Protein AF-A0A5R9GBB5-F1 (afdb_monomer_lite)

Organism: NCBI:txid2582848

Secondary structure (DSSP, 8-state):
-HHHHHHHHHHHHHHTTS-----------TT--HHHHHHHHHHHT--SS---HHHHHHHHHHHHHHHHHHH-HHHHHHHHHHHHTT-HHHHHHHHHHHHHHHHHHHHHHHHHTTT-HHHHHHHHHHHHHHHHHHGGG-S-HHHHHHHHHHHHHHHHHT-B-TBTTBT-B---HHHHHHHHHHHHHHHTTTS---------------PPPPP------------------------------------------------------------------------PPPP----------------------PPPP---------------HHHHHHHHHHHHHHHHHHHHHHHHTT--

Foldseek 3Di:
DVVVVVVVVVVVVVVVPPPPPPVVPPPDPLLADLLLVLLVVQVVQCPPPHRPLVSNCVSLVVCLVVLCVQVNPQLSVQLVLCSVVVPVVLNNLSSLLSLLSLLVVLLVVCLVPLQPLVSNVSSLSNNVNSVVSCLVVQDDVVLVVLLVVLSVQLNVQSFDCDDVNVRTGDHNSVSNNVSSVSNSVSRNVSRDNDGNDPPPPPPPPPPDDDDDDDDDDDDDDDDDDDDDDDDDDDDDDDDDDDDDDDDDDDDDDDDDDDDDDDDDDDDDDDDDDDDDDDDDDDDDDDDDDDDDDDDDDDDDDDDDDDDDDDDDDDDDDDDDPPPPPPPPVVVVVVVVVVVVVVVVVVVVVCVVVVVD

Structure (mmCIF, N/CA/C/O backbone):
data_AF-A0A5R9GBB5-F1
#
_entry.id   AF-A0A5R9GBB5-F1
#
loop_
_atom_site.group_PDB
_atom_site.id
_atom_site.type_symbol
_atom_site.label_atom_id
_atom_site.label_alt_id
_atom_site.label_comp_id
_atom_site.label_asym_id
_atom_site.label_entity_id
_atom_site.label_seq_id
_atom_site.pdbx_PDB_ins_code
_atom_site.Cartn_x
_atom_site.Cartn_y
_atom_site.Cartn_z
_atom_site.occupancy
_atom_site.B_iso_or_equiv
_atom_site.auth_seq_id
_atom_site.auth_comp_id
_atom_site.auth_asym_id
_atom_site.auth_atom_id
_atom_site.pdbx_PDB_model_num
ATOM 1 N N . MET A 1 1 ? -64.313 -6.808 1.079 1.00 54.56 1 MET A N 1
ATOM 2 C CA . MET A 1 1 ? -63.028 -7.165 0.420 1.00 54.56 1 MET A CA 1
ATOM 3 C C . MET A 1 1 ? -62.255 -5.979 -0.184 1.00 54.56 1 MET A C 1
ATOM 5 O O . MET A 1 1 ? -61.036 -6.026 -0.172 1.00 54.56 1 MET A O 1
ATOM 9 N N . LYS A 1 2 ? -62.887 -4.884 -0.648 1.00 48.69 2 LYS A N 1
ATOM 10 C CA . LYS A 1 2 ? -62.181 -3.725 -1.258 1.00 48.69 2 LYS A CA 1
ATOM 11 C C . LYS A 1 2 ? -61.280 -2.904 -0.308 1.00 48.69 2 LYS A C 1
ATOM 13 O O . LYS A 1 2 ? -60.370 -2.238 -0.785 1.00 48.69 2 LYS A O 1
ATOM 18 N N . CYS A 1 3 ? -61.504 -2.962 1.010 1.00 51.09 3 CYS A N 1
ATOM 19 C CA . CYS A 1 3 ? -60.693 -2.226 1.994 1.00 51.09 3 CYS A CA 1
ATOM 20 C C . CYS A 1 3 ? -59.305 -2.861 2.220 1.00 51.09 3 CYS A C 1
ATOM 22 O O . CYS A 1 3 ? -58.323 -2.152 2.387 1.00 51.09 3 CYS A O 1
ATOM 24 N N . SER A 1 4 ? -59.198 -4.191 2.122 1.00 66.31 4 SER A N 1
ATOM 25 C CA . SER A 1 4 ? -57.949 -4.924 2.384 1.00 66.31 4 SER A CA 1
ATOM 26 C C . SER A 1 4 ? -56.889 -4.706 1.293 1.00 66.31 4 SER A C 1
ATOM 28 O O . SER A 1 4 ? -55.710 -4.565 1.598 1.00 66.31 4 SER A O 1
ATOM 30 N N . ILE A 1 5 ? -57.308 -4.556 0.030 1.00 73.00 5 ILE A N 1
ATOM 31 C CA . ILE A 1 5 ? -56.388 -4.342 -1.101 1.00 73.00 5 ILE A CA 1
ATOM 32 C C . ILE A 1 5 ? -55.734 -2.954 -1.047 1.00 73.00 5 ILE A C 1
ATOM 34 O O . ILE A 1 5 ? -54.561 -2.824 -1.379 1.00 73.00 5 ILE A O 1
ATOM 38 N N . ARG A 1 6 ? -56.456 -1.916 -0.600 1.00 76.94 6 ARG A N 1
ATOM 39 C CA . ARG A 1 6 ? -55.905 -0.553 -0.491 1.00 76.94 6 ARG A CA 1
ATOM 40 C C . ARG A 1 6 ? -54.887 -0.432 0.639 1.00 76.94 6 ARG A C 1
ATOM 42 O O . ARG A 1 6 ? -53.846 0.178 0.432 1.00 76.94 6 ARG A O 1
ATOM 49 N N . SER A 1 7 ? -55.151 -1.056 1.786 1.00 75.12 7 SER A N 1
ATOM 50 C CA . SER A 1 7 ? -54.186 -1.106 2.891 1.00 75.12 7 SER A CA 1
ATOM 51 C C . SER A 1 7 ? -52.949 -1.934 2.538 1.00 75.12 7 SER A C 1
ATOM 53 O O . SER A 1 7 ? -51.844 -1.540 2.894 1.00 75.12 7 SER A O 1
ATOM 55 N N . MET A 1 8 ? -53.104 -3.024 1.778 1.00 79.81 8 MET A N 1
ATOM 56 C CA . MET A 1 8 ? -51.969 -3.821 1.300 1.00 79.81 8 MET A CA 1
ATOM 57 C C . MET A 1 8 ? -51.115 -3.054 0.279 1.00 79.81 8 MET A C 1
ATOM 59 O O . MET A 1 8 ? -49.894 -3.067 0.382 1.00 79.81 8 MET A O 1
ATOM 63 N N . LEU A 1 9 ? -51.733 -2.317 -0.653 1.00 80.94 9 LEU A N 1
ATOM 64 C CA . LEU A 1 9 ? -51.001 -1.463 -1.599 1.00 80.94 9 LEU A CA 1
ATOM 65 C C . LEU A 1 9 ? -50.273 -0.307 -0.902 1.00 80.94 9 LEU A C 1
ATOM 67 O O . LEU A 1 9 ? -49.159 0.022 -1.293 1.00 80.94 9 LEU A O 1
ATOM 71 N N . LEU A 1 10 ? -50.874 0.282 0.136 1.00 83.88 10 LEU A N 1
ATOM 72 C CA . LEU A 1 10 ? -50.245 1.346 0.921 1.00 83.88 10 LEU A CA 1
ATOM 73 C C . LEU A 1 10 ? -49.059 0.819 1.746 1.00 83.88 10 LEU A C 1
ATOM 75 O O . LEU A 1 10 ? -48.029 1.479 1.814 1.00 83.88 10 LEU A O 1
ATOM 79 N N . ALA A 1 11 ? -49.174 -0.383 2.321 1.00 81.69 11 ALA A N 1
ATOM 80 C CA . ALA A 1 11 ? -48.086 -1.026 3.058 1.00 81.69 11 ALA A CA 1
ATOM 81 C C . ALA A 1 11 ? -46.909 -1.406 2.143 1.00 81.69 11 ALA A C 1
ATOM 83 O O . ALA A 1 11 ? -45.756 -1.187 2.502 1.00 81.69 11 ALA A O 1
ATOM 84 N N . VAL A 1 12 ? -47.192 -1.907 0.935 1.00 81.69 12 VAL A N 1
ATOM 85 C CA . VAL A 1 12 ? -46.159 -2.181 -0.080 1.00 81.69 12 VAL A CA 1
ATOM 86 C C . VAL A 1 12 ? -45.522 -0.882 -0.580 1.00 81.69 12 VAL A C 1
ATOM 88 O O . VAL A 1 12 ? -44.306 -0.827 -0.728 1.00 81.69 12 VAL A O 1
ATOM 91 N N . ALA A 1 13 ? -46.306 0.184 -0.775 1.00 84.38 13 ALA A N 1
ATOM 92 C CA . ALA A 1 13 ? -45.775 1.494 -1.146 1.00 84.38 13 ALA A CA 1
ATOM 93 C C . ALA A 1 13 ? -44.856 2.072 -0.057 1.00 84.38 13 ALA A C 1
ATOM 95 O O . ALA A 1 13 ? -43.788 2.577 -0.387 1.00 84.38 13 ALA A O 1
ATOM 96 N N . LEU A 1 14 ? -45.214 1.937 1.228 1.00 80.69 14 LEU A N 1
ATOM 97 C CA . LEU A 1 14 ? -44.357 2.359 2.343 1.00 80.69 14 LEU A CA 1
ATOM 98 C C . LEU A 1 14 ? -43.054 1.550 2.435 1.00 80.69 14 LEU A C 1
ATOM 100 O O . LEU A 1 14 ? -42.024 2.112 2.796 1.00 80.69 14 LEU A O 1
ATOM 104 N N . LEU A 1 15 ? -43.071 0.260 2.081 1.00 76.44 15 LEU A N 1
ATOM 105 C CA . LEU A 1 15 ? -41.862 -0.573 2.069 1.00 76.44 15 LEU A CA 1
ATOM 106 C C . LEU A 1 15 ? -40.848 -0.133 0.996 1.00 76.44 15 LEU A C 1
ATOM 108 O O . LEU A 1 15 ? -39.651 -0.342 1.166 1.00 76.44 15 LEU A O 1
ATOM 112 N N . LEU A 1 16 ? -41.317 0.496 -0.087 1.00 77.50 16 LEU A N 1
ATOM 113 C CA . LEU A 1 16 ? -40.479 1.033 -1.167 1.00 77.50 16 LEU A CA 1
ATOM 114 C C . LEU A 1 16 ? -39.877 2.412 -0.844 1.00 77.50 16 LEU A C 1
ATOM 116 O O . LEU A 1 16 ? -38.998 2.873 -1.565 1.00 77.50 16 LEU A O 1
ATOM 120 N N . LEU A 1 17 ? -40.341 3.068 0.227 1.00 77.06 17 LEU A N 1
ATOM 121 C CA . LEU A 1 17 ? -39.821 4.353 0.711 1.00 77.06 17 LEU A CA 1
ATOM 122 C C . LEU A 1 17 ? -38.660 4.198 1.701 1.00 77.06 17 LEU A C 1
ATOM 124 O O . LEU A 1 17 ? -38.069 5.203 2.094 1.00 77.06 17 LEU A O 1
ATOM 128 N N . VAL A 1 18 ? -38.316 2.970 2.108 1.00 71.88 18 VAL A N 1
ATOM 129 C CA . VAL A 1 18 ? -37.111 2.746 2.910 1.00 71.88 18 VAL A CA 1
ATOM 130 C C . VAL A 1 18 ? -35.911 3.031 2.007 1.00 71.88 18 VAL A C 1
ATOM 132 O O . VAL A 1 18 ? -35.778 2.353 0.985 1.00 71.88 18 VAL A O 1
ATOM 135 N N . PRO A 1 19 ? -35.045 4.008 2.337 1.00 59.00 19 PRO A N 1
ATOM 136 C CA . PRO A 1 19 ? -33.843 4.251 1.562 1.00 59.00 19 PRO A CA 1
ATOM 137 C C . PRO A 1 19 ? -33.011 2.974 1.596 1.00 59.00 19 PRO A C 1
ATOM 139 O O . PRO A 1 19 ? -32.400 2.627 2.606 1.00 59.00 19 PRO A O 1
ATOM 142 N N . GLN A 1 20 ? -33.022 2.237 0.488 1.00 50.56 20 GLN A N 1
ATOM 143 C CA . GLN A 1 20 ? -32.013 1.233 0.233 1.00 50.56 20 GLN A CA 1
ATOM 144 C C . GLN A 1 20 ? -30.722 2.036 0.140 1.00 50.56 20 GLN A C 1
ATOM 146 O O . GLN A 1 20 ? -30.508 2.744 -0.846 1.00 50.56 20 GLN A O 1
ATOM 151 N N . GLN A 1 21 ? -29.901 1.995 1.192 1.00 49.59 21 GLN A N 1
ATOM 152 C CA . GLN A 1 21 ? -28.510 2.403 1.090 1.00 49.59 21 GLN A CA 1
ATOM 153 C C . GLN A 1 21 ? -27.855 1.407 0.138 1.00 49.59 21 GLN A C 1
ATOM 155 O O . GLN A 1 21 ? -27.243 0.420 0.535 1.00 49.59 21 GLN A O 1
ATOM 160 N N . VAL A 1 22 ? -28.059 1.642 -1.156 1.00 48.78 22 VAL A N 1
ATOM 161 C CA . VAL A 1 22 ? -27.153 1.181 -2.182 1.00 48.78 22 VAL A CA 1
ATOM 162 C C . VAL A 1 22 ? -25.871 1.895 -1.808 1.00 48.78 22 VAL A C 1
ATOM 164 O O . VAL A 1 22 ? -25.717 3.082 -2.093 1.00 48.78 22 VAL A O 1
ATOM 167 N N . GLY A 1 23 ? -24.999 1.205 -1.070 1.00 50.25 23 GLY A N 1
ATOM 168 C CA . GLY A 1 23 ? -23.601 1.579 -1.038 1.00 50.25 23 GLY A CA 1
ATOM 169 C C . GLY A 1 23 ? -23.238 1.658 -2.502 1.00 50.25 23 GLY A C 1
ATOM 170 O O . GLY A 1 23 ? -23.258 0.631 -3.184 1.00 50.25 23 GLY A O 1
ATOM 171 N N . ALA A 1 24 ? -23.102 2.881 -3.019 1.00 44.00 24 ALA A N 1
ATOM 172 C CA . ALA A 1 24 ? -22.580 3.095 -4.344 1.00 44.00 24 ALA A CA 1
ATOM 173 C C . ALA A 1 24 ? -21.232 2.405 -4.269 1.00 44.00 24 ALA A C 1
ATOM 175 O O . ALA A 1 24 ? -20.320 2.907 -3.617 1.00 44.00 24 ALA A O 1
ATOM 176 N N . TYR A 1 25 ? -21.191 1.172 -4.778 1.00 47.88 25 TYR A N 1
ATOM 177 C CA . TYR A 1 25 ? -19.985 0.394 -4.900 1.00 47.88 25 TYR A CA 1
ATOM 178 C C . TYR A 1 25 ? -19.150 1.303 -5.760 1.00 47.88 25 TYR A C 1
ATOM 180 O O . TYR A 1 25 ? -19.494 1.492 -6.930 1.00 47.88 25 TYR A O 1
ATOM 188 N N . SER A 1 26 ? -18.241 2.032 -5.108 1.00 44.69 26 SER A N 1
ATOM 189 C CA . SER A 1 26 ? -17.505 3.101 -5.745 1.00 44.69 26 SER A CA 1
ATOM 190 C C . SER A 1 26 ? -16.976 2.451 -7.007 1.00 44.69 26 SER A C 1
ATOM 192 O O . SER A 1 26 ? -16.292 1.424 -6.923 1.00 44.69 26 SER A O 1
ATOM 194 N N . TYR A 1 27 ? -17.399 2.947 -8.175 1.00 49.50 27 TYR A N 1
ATOM 195 C CA . TYR A 1 27 ? -16.708 2.661 -9.426 1.00 49.50 27 TYR A CA 1
ATOM 196 C C . TYR A 1 27 ? -15.384 3.394 -9.261 1.00 49.50 27 TYR A C 1
ATOM 198 O O . TYR A 1 27 ? -15.209 4.516 -9.726 1.00 49.50 27 TYR A O 1
ATOM 206 N N . GLY A 1 28 ? -14.575 2.808 -8.379 1.00 61.41 28 GLY A N 1
ATOM 207 C CA . GLY A 1 28 ? -13.534 3.471 -7.644 1.00 61.41 28 GLY A CA 1
ATOM 208 C C . GLY A 1 28 ? -12.485 3.862 -8.634 1.00 61.41 28 GLY A C 1
ATOM 209 O O . GLY A 1 28 ? -12.327 3.211 -9.673 1.00 61.41 28 GLY A O 1
ATOM 210 N N . ASP A 1 29 ? -11.775 4.927 -8.300 1.00 79.81 29 ASP A N 1
ATOM 211 C CA . ASP A 1 29 ? -10.496 5.171 -8.928 1.00 79.81 29 ASP A CA 1
ATOM 212 C C . ASP A 1 29 ? -9.757 3.818 -8.998 1.00 79.81 29 ASP A C 1
ATOM 214 O O . ASP A 1 29 ? -9.543 3.188 -7.958 1.00 79.81 29 ASP A O 1
ATOM 218 N N . PRO A 1 30 ? -9.449 3.300 -10.201 1.00 82.44 30 PRO A N 1
ATOM 219 C CA . PRO A 1 30 ? -8.854 1.976 -10.348 1.00 82.44 30 PRO A CA 1
ATOM 220 C C . PRO A 1 30 ? -7.493 1.878 -9.648 1.00 82.44 30 PRO A C 1
ATOM 222 O O . PRO A 1 30 ? -6.996 0.767 -9.443 1.00 82.44 30 PRO A O 1
ATOM 225 N N . ASN A 1 31 ? -6.915 3.021 -9.270 1.00 87.75 31 ASN A N 1
ATOM 226 C CA . ASN A 1 31 ? -5.669 3.144 -8.530 1.00 87.75 31 ASN A CA 1
ATOM 227 C C . ASN A 1 31 ? -5.871 3.080 -7.006 1.00 87.75 31 ASN A C 1
ATOM 229 O O . ASN A 1 31 ? -4.893 2.935 -6.277 1.00 87.75 31 ASN A O 1
ATOM 233 N N . GLN A 1 32 ? -7.107 3.157 -6.504 1.00 88.88 32 GLN A N 1
ATOM 234 C CA . GLN A 1 32 ? -7.397 2.949 -5.087 1.00 88.88 32 GLN A CA 1
ATOM 235 C C . GLN A 1 32 ? -7.329 1.465 -4.726 1.00 88.88 32 GLN A C 1
ATOM 237 O O . GLN A 1 32 ? -7.732 0.570 -5.479 1.00 88.88 32 GLN A O 1
ATOM 242 N N . GLU A 1 33 ? -6.811 1.203 -3.532 1.00 92.94 33 GLU A N 1
ATOM 243 C CA . GLU A 1 33 ? -6.643 -0.138 -2.994 1.00 92.94 33 GLU A CA 1
ATOM 244 C C . GLU A 1 33 ? -7.585 -0.312 -1.803 1.00 92.94 33 GLU A C 1
ATOM 246 O O . GLU A 1 33 ? -7.558 0.475 -0.863 1.00 92.94 33 GLU A O 1
ATOM 251 N N . VAL A 1 34 ? -8.453 -1.324 -1.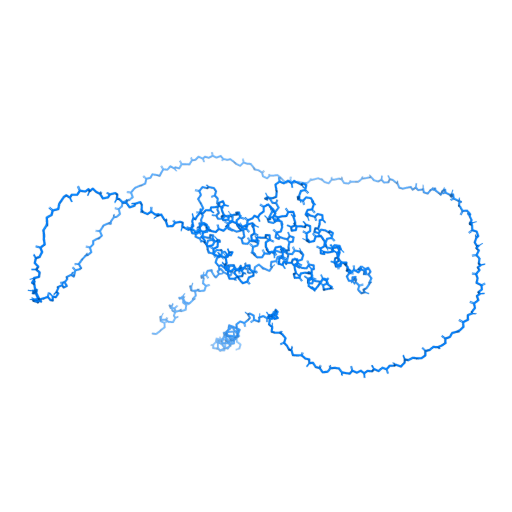861 1.00 92.75 34 VAL A N 1
ATOM 252 C CA . VAL A 1 34 ? -9.583 -1.464 -0.929 1.00 92.75 34 VAL A CA 1
ATOM 253 C C . VAL A 1 34 ? -9.161 -1.628 0.534 1.00 92.75 34 VAL A C 1
ATOM 255 O O . VAL A 1 34 ? -9.837 -1.105 1.414 1.00 92.75 34 VAL A O 1
ATOM 258 N N . ILE A 1 35 ? -8.039 -2.298 0.811 1.00 95.56 35 ILE A N 1
ATOM 259 C CA . ILE A 1 35 ? -7.511 -2.461 2.172 1.00 95.56 35 ILE A CA 1
ATOM 260 C C . ILE A 1 35 ? -6.944 -1.125 2.671 1.00 95.56 35 ILE A C 1
ATOM 262 O O . ILE A 1 35 ? -7.105 -0.794 3.849 1.00 95.56 35 ILE A O 1
ATOM 266 N N . ALA A 1 36 ? -6.328 -0.337 1.788 1.00 96.44 36 ALA A N 1
ATOM 267 C CA . ALA A 1 36 ? -5.825 0.999 2.101 1.00 96.44 36 ALA A CA 1
ATOM 268 C C . ALA A 1 36 ? -6.950 2.029 2.317 1.00 96.44 36 ALA A C 1
ATOM 270 O O . ALA A 1 36 ? -6.891 2.801 3.274 1.00 96.44 36 ALA A O 1
ATOM 271 N N . GLU A 1 37 ? -7.999 2.018 1.492 1.00 95.31 37 GLU A N 1
ATOM 272 C CA . GLU A 1 37 ? -9.167 2.889 1.686 1.00 95.31 37 GLU A CA 1
ATOM 273 C C . GLU A 1 37 ? -9.911 2.552 2.984 1.00 95.31 37 GLU A C 1
ATOM 275 O O . GLU A 1 37 ? -10.239 3.458 3.752 1.00 95.31 37 GLU A O 1
ATOM 280 N N . ALA A 1 38 ? -10.056 1.262 3.310 1.00 96.12 38 ALA A N 1
ATOM 281 C CA . ALA A 1 38 ? -10.637 0.835 4.581 1.00 96.12 38 ALA A CA 1
ATOM 282 C C . ALA A 1 38 ? -9.885 1.417 5.793 1.00 96.12 38 ALA A C 1
ATOM 284 O O . ALA A 1 38 ? -10.511 1.792 6.784 1.00 96.12 38 ALA A O 1
ATOM 285 N N . MET A 1 39 ? -8.554 1.568 5.719 1.00 96.94 39 MET A N 1
ATOM 286 C CA . MET A 1 39 ? -7.779 2.211 6.789 1.00 96.94 39 MET A CA 1
ATOM 287 C C . MET A 1 39 ? -8.225 3.653 7.030 1.00 96.94 39 MET A C 1
ATOM 289 O O . MET A 1 39 ? -8.362 4.062 8.183 1.00 96.94 39 MET A O 1
ATOM 293 N N . LYS A 1 40 ? -8.456 4.428 5.962 1.00 96.25 40 LYS A N 1
ATOM 294 C CA . LYS A 1 40 ? -8.905 5.824 6.075 1.00 96.25 40 LYS A CA 1
ATOM 295 C C . LYS A 1 40 ? -10.269 5.893 6.747 1.00 96.25 40 LYS A C 1
ATOM 297 O O . LYS A 1 40 ? -10.466 6.706 7.651 1.00 96.25 40 LYS A O 1
ATOM 302 N N . GLU A 1 41 ? -11.182 5.015 6.336 1.00 95.50 41 GLU A N 1
ATOM 303 C CA . GLU A 1 41 ? -12.514 4.919 6.932 1.00 95.50 41 GLU A CA 1
ATOM 304 C C . GLU A 1 41 ? -12.434 4.562 8.420 1.00 95.50 41 GLU A C 1
ATOM 306 O O . GLU A 1 41 ? -13.050 5.239 9.241 1.00 95.50 41 GLU A O 1
ATOM 311 N N . MET A 1 42 ? -11.618 3.571 8.792 1.00 96.94 42 MET A N 1
ATOM 312 C CA . MET A 1 42 ? -11.433 3.170 10.192 1.00 96.94 42 MET A CA 1
ATOM 313 C C . MET A 1 42 ? -10.754 4.256 11.031 1.00 96.94 42 MET A C 1
ATOM 315 O O . MET A 1 42 ? -11.180 4.514 12.153 1.00 96.94 42 MET A O 1
ATOM 319 N N . ILE A 1 43 ? -9.754 4.961 10.496 1.00 95.25 43 ILE A N 1
ATOM 320 C CA . ILE A 1 43 ? -9.130 6.101 11.187 1.00 95.25 43 ILE A CA 1
ATOM 321 C C . ILE A 1 43 ? -10.152 7.201 11.466 1.00 95.25 43 ILE A C 1
ATOM 323 O O . ILE A 1 43 ? -10.144 7.773 12.558 1.00 95.25 43 ILE A O 1
ATOM 327 N N . ALA A 1 44 ? -11.059 7.477 10.526 1.00 95.88 44 ALA A N 1
ATOM 328 C CA . ALA A 1 44 ? -12.120 8.462 10.726 1.00 95.88 44 ALA A CA 1
ATOM 329 C C . ALA A 1 44 ? -13.085 8.077 11.865 1.00 95.88 44 ALA A C 1
ATOM 331 O O . ALA A 1 44 ? -13.738 8.952 12.434 1.00 95.88 44 ALA A O 1
ATOM 332 N N . LYS A 1 45 ? -13.154 6.789 12.230 1.00 97.00 45 LYS A N 1
ATOM 333 C CA . LYS A 1 45 ? -13.906 6.275 13.388 1.00 97.00 45 LYS A CA 1
ATOM 334 C C . LYS A 1 45 ? -13.109 6.262 14.689 1.00 97.00 45 LYS A C 1
ATOM 336 O O . LYS A 1 45 ? -13.675 5.972 15.734 1.00 97.00 45 LYS A O 1
ATOM 341 N N . LEU A 1 46 ? -11.828 6.626 14.667 1.00 95.25 46 LEU A N 1
ATOM 342 C CA . LEU A 1 46 ? -10.952 6.637 15.841 1.00 95.25 46 LEU A CA 1
ATOM 343 C C . LEU A 1 46 ? -10.505 8.065 16.230 1.00 95.25 46 LEU A C 1
ATOM 345 O O . LEU A 1 46 ? -9.297 8.297 16.379 1.00 95.25 46 LEU A O 1
ATOM 349 N N . PRO A 1 47 ? -11.404 9.058 16.416 1.00 92.62 47 PRO A N 1
ATOM 350 C CA . PRO A 1 47 ? -10.998 10.376 16.905 1.00 92.62 47 PRO A CA 1
ATOM 351 C C . PRO A 1 47 ? -10.463 10.280 18.343 1.00 92.62 47 PRO A C 1
ATOM 353 O O . PRO A 1 47 ? -10.806 9.369 19.091 1.00 92.62 47 PRO A O 1
ATOM 356 N N . SER A 1 48 ? -9.624 11.229 18.761 1.00 81.62 48 SER A N 1
ATOM 357 C CA . SER A 1 48 ? -8.909 11.157 20.049 1.00 81.62 48 SER A CA 1
ATOM 358 C C . SER A 1 48 ? -9.793 11.170 21.309 1.00 81.62 48 SER A C 1
ATOM 360 O O . SER A 1 48 ? -9.280 10.866 22.377 1.00 81.62 48 SER A O 1
ATOM 362 N N . GLY A 1 49 ? -11.079 11.532 21.218 1.00 84.69 49 GLY A N 1
ATOM 363 C CA . GLY A 1 49 ? -11.970 11.664 22.384 1.00 84.69 49 GLY A CA 1
ATOM 364 C C . GLY A 1 49 ? -13.076 10.611 22.512 1.00 84.69 49 GLY A C 1
ATOM 365 O O . GLY A 1 49 ? -13.502 10.328 23.626 1.00 84.69 49 GLY A O 1
ATOM 366 N N . ALA A 1 50 ? -13.552 10.043 21.401 1.00 90.75 50 ALA A N 1
ATOM 367 C CA . ALA A 1 50 ? -14.627 9.046 21.395 1.00 90.75 50 ALA A CA 1
ATOM 368 C C . ALA A 1 50 ? -14.452 8.071 20.215 1.00 90.75 50 ALA A C 1
ATOM 370 O O . ALA A 1 50 ? -15.101 8.241 19.181 1.00 90.75 50 ALA A O 1
ATOM 371 N N . PRO A 1 51 ? -13.527 7.100 20.325 1.00 94.69 51 PRO A N 1
ATOM 372 C CA . PRO A 1 51 ? -13.369 6.042 19.333 1.00 94.69 51 PRO A CA 1
ATOM 373 C C . PRO A 1 51 ? -14.650 5.207 19.180 1.00 94.69 51 PRO A C 1
ATOM 375 O O . PRO A 1 51 ? -15.224 4.762 20.170 1.00 94.69 51 PRO A O 1
ATOM 378 N N . ASP A 1 52 ? -15.078 4.969 17.943 1.00 97.25 52 ASP A N 1
ATOM 379 C CA . ASP A 1 52 ? -16.183 4.072 17.598 1.00 97.25 52 ASP A CA 1
ATOM 380 C C . ASP A 1 52 ? -15.622 2.729 17.110 1.00 97.25 52 ASP A C 1
ATOM 382 O O . ASP A 1 52 ? -15.511 2.453 15.912 1.00 97.25 52 ASP A O 1
ATOM 386 N N . TRP A 1 53 ? -15.231 1.889 18.069 1.00 97.25 53 TRP A N 1
ATOM 387 C CA . TRP A 1 53 ? -14.667 0.564 17.802 1.00 97.25 53 TRP A CA 1
ATOM 388 C C . TRP A 1 53 ? -15.664 -0.414 17.182 1.00 97.25 53 TRP A C 1
ATOM 390 O O . TRP A 1 53 ? -15.254 -1.335 16.476 1.00 97.25 53 TRP A O 1
ATOM 400 N N . THR A 1 54 ? -16.967 -0.187 17.374 1.00 97.75 54 THR A N 1
ATOM 401 C CA . THR A 1 54 ? -18.001 -0.985 16.701 1.00 97.75 54 THR A CA 1
ATOM 402 C C . THR A 1 54 ? -17.969 -0.715 15.200 1.00 97.75 54 THR A C 1
ATOM 404 O O . THR A 1 54 ? -17.859 -1.657 14.416 1.00 97.75 54 THR A O 1
ATOM 407 N N . ALA A 1 55 ? -17.947 0.559 14.791 1.00 96.75 55 ALA A N 1
ATOM 408 C CA . ALA A 1 55 ? -17.827 0.915 13.379 1.00 96.75 55 ALA A CA 1
ATOM 409 C C . ALA A 1 55 ? -16.492 0.460 12.764 1.00 96.75 55 ALA A C 1
ATOM 411 O O . ALA A 1 55 ? -16.476 0.011 11.618 1.00 96.75 55 ALA A O 1
ATOM 412 N N . VAL A 1 56 ? -15.380 0.531 13.510 1.00 98.00 56 VAL A N 1
ATOM 413 C CA . VAL A 1 56 ? -14.089 -0.029 13.061 1.00 98.00 56 VAL A CA 1
ATOM 414 C C . VAL A 1 56 ? -14.203 -1.532 12.822 1.00 98.00 56 VAL A C 1
ATOM 416 O O . VAL A 1 56 ? -13.799 -2.011 11.763 1.00 98.00 56 VAL A O 1
ATOM 419 N N . GLY A 1 57 ? -14.784 -2.269 13.773 1.00 97.62 57 GLY A N 1
ATOM 420 C CA . GLY A 1 57 ? -15.009 -3.708 13.656 1.00 97.62 57 GLY A CA 1
ATOM 421 C C . GLY A 1 57 ? -15.875 -4.075 12.451 1.00 97.62 57 GLY A C 1
ATOM 422 O O . GLY A 1 57 ? -15.545 -5.018 11.730 1.00 97.62 57 GLY A O 1
ATOM 423 N N . ASP A 1 58 ? -16.931 -3.306 12.185 1.00 97.25 58 ASP A N 1
ATOM 424 C CA . ASP A 1 58 ? -17.820 -3.520 11.040 1.00 97.25 58 ASP A CA 1
ATOM 425 C C . ASP A 1 58 ? -17.110 -3.296 9.698 1.00 97.25 58 ASP A C 1
ATOM 427 O O . ASP A 1 58 ? -17.223 -4.140 8.805 1.00 97.25 58 ASP A O 1
ATOM 431 N N . ILE A 1 59 ? -16.332 -2.213 9.566 1.00 96.94 59 ILE A N 1
ATOM 432 C CA . ILE A 1 59 ? -15.519 -1.948 8.365 1.00 96.94 59 ILE A CA 1
ATOM 433 C C . ILE A 1 59 ? -14.485 -3.065 8.185 1.00 96.94 59 ILE A C 1
ATOM 435 O O . ILE A 1 59 ? -14.406 -3.690 7.126 1.00 96.94 59 ILE A O 1
ATOM 439 N N . TYR A 1 60 ? -13.723 -3.373 9.236 1.00 97.62 60 TYR A N 1
ATOM 440 C CA . TYR A 1 60 ? -12.679 -4.393 9.202 1.00 97.62 60 TYR A CA 1
ATOM 441 C C . TYR A 1 60 ? -13.219 -5.771 8.799 1.00 97.62 60 TYR A C 1
ATOM 443 O O . TYR A 1 60 ? -12.625 -6.455 7.963 1.00 97.62 60 TYR A O 1
ATOM 451 N N . LYS A 1 61 ? -14.376 -6.174 9.335 1.00 97.50 61 LYS A N 1
ATOM 452 C CA . LYS A 1 61 ? -14.991 -7.482 9.077 1.00 97.50 61 LYS A CA 1
ATOM 453 C C . LYS A 1 61 ? -15.281 -7.731 7.596 1.00 97.50 61 LYS A C 1
ATOM 455 O O . LYS A 1 61 ? -15.208 -8.881 7.161 1.00 97.50 61 LYS A O 1
ATOM 460 N N . VAL A 1 62 ? -15.570 -6.684 6.820 1.00 96.56 62 VAL A N 1
ATOM 461 C CA . VAL A 1 62 ? -15.763 -6.782 5.361 1.00 96.56 62 VAL A CA 1
ATOM 462 C C . VAL A 1 62 ? -14.474 -7.219 4.658 1.00 96.56 62 VAL A C 1
ATOM 464 O O . VAL A 1 62 ? -14.524 -8.015 3.720 1.00 96.56 62 VAL A O 1
ATOM 467 N N . HIS A 1 63 ? -13.321 -6.745 5.133 1.00 95.94 63 HIS A N 1
ATOM 468 C CA . HIS A 1 63 ? -12.012 -6.977 4.512 1.00 95.94 63 HIS A CA 1
ATOM 469 C C . HIS A 1 63 ? -11.218 -8.117 5.154 1.00 95.94 63 HIS A C 1
ATOM 471 O O . HIS A 1 63 ? -10.303 -8.656 4.531 1.00 95.94 63 HIS A O 1
ATOM 477 N N . ARG A 1 64 ? -11.586 -8.535 6.369 1.00 97.31 64 ARG A N 1
ATOM 478 C CA . ARG A 1 64 ? -10.929 -9.613 7.116 1.00 97.31 64 ARG A CA 1
ATOM 479 C C . ARG A 1 64 ? -10.712 -10.893 6.287 1.00 97.31 64 ARG A C 1
ATOM 481 O O . ARG A 1 64 ? -9.594 -11.401 6.336 1.00 97.31 64 ARG A O 1
ATOM 488 N N . PRO A 1 65 ? -11.684 -11.409 5.499 1.00 97.06 65 PRO A N 1
ATOM 489 C CA . PRO A 1 65 ? -11.454 -12.605 4.684 1.00 97.06 65 PRO A CA 1
ATOM 490 C C . PRO A 1 65 ? -10.361 -12.425 3.622 1.00 97.06 65 PRO A C 1
ATOM 492 O O . PRO A 1 65 ? -9.572 -13.341 3.411 1.00 97.06 65 PRO A O 1
ATOM 495 N N . GLU A 1 66 ? -10.282 -11.250 2.981 1.00 95.38 66 GLU A N 1
ATOM 496 C CA . GLU A 1 66 ? -9.211 -10.940 2.021 1.00 95.38 66 GLU A CA 1
ATOM 497 C C . GLU A 1 66 ? -7.855 -10.844 2.733 1.00 95.38 66 GLU A C 1
ATOM 499 O O . GLU A 1 66 ? -6.841 -11.337 2.236 1.00 95.38 66 GLU A O 1
ATOM 504 N N . ILE A 1 67 ? -7.831 -10.233 3.921 1.00 97.69 67 ILE A N 1
ATOM 505 C CA . ILE A 1 67 ? -6.609 -10.117 4.717 1.00 97.69 67 ILE A CA 1
ATOM 506 C C . ILE A 1 67 ? -6.085 -11.509 5.086 1.00 97.69 67 ILE A C 1
ATOM 508 O O . ILE A 1 67 ? -4.910 -11.812 4.881 1.00 97.69 67 ILE A O 1
ATOM 512 N N . GLU A 1 68 ? -6.964 -12.376 5.579 1.00 97.56 68 GLU A N 1
ATOM 513 C CA . GLU A 1 68 ? -6.623 -13.745 5.952 1.00 97.56 68 GLU A CA 1
ATOM 514 C C . GLU A 1 68 ? -6.144 -14.568 4.748 1.00 97.56 68 GLU A C 1
ATOM 516 O O . GL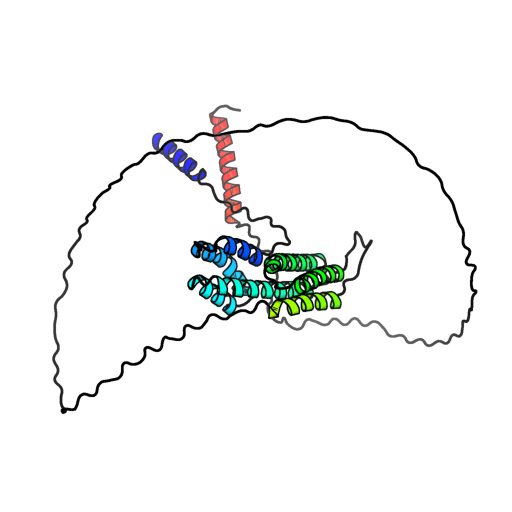U A 1 68 ? -5.113 -15.236 4.841 1.00 97.56 68 GLU A O 1
ATOM 521 N N . SER A 1 69 ? -6.827 -14.485 3.600 1.00 96.88 69 SER A N 1
ATOM 522 C CA . SER A 1 69 ? -6.478 -15.286 2.420 1.00 96.88 69 SER A CA 1
ATOM 523 C C . SER A 1 69 ? -5.148 -14.886 1.782 1.00 96.88 69 SER A C 1
ATOM 525 O O . SER A 1 69 ? -4.494 -15.723 1.163 1.00 96.88 69 SER A O 1
ATOM 527 N N . HIS A 1 70 ? -4.752 -13.616 1.897 1.00 95.88 70 HIS A N 1
ATOM 528 C CA . HIS A 1 70 ? -3.554 -13.102 1.229 1.00 95.88 70 HIS A CA 1
ATOM 529 C C . HIS A 1 70 ? -2.352 -12.888 2.143 1.00 95.88 70 HIS A C 1
ATOM 531 O O . HIS A 1 70 ? -1.223 -12.956 1.659 1.00 95.88 70 HIS A O 1
ATOM 537 N N . PHE A 1 71 ? -2.569 -12.633 3.432 1.00 96.25 71 PHE A N 1
ATOM 538 C CA . PHE A 1 71 ? -1.495 -12.344 4.390 1.00 96.25 71 PHE A CA 1
ATOM 539 C C . PHE A 1 71 ? -1.440 -13.357 5.540 1.00 96.25 71 PHE A C 1
ATOM 541 O O . PHE A 1 71 ? -0.504 -13.332 6.338 1.00 96.25 71 PHE A O 1
ATOM 548 N N . GLY A 1 72 ? -2.396 -14.287 5.588 1.00 96.12 72 GLY A N 1
ATOM 549 C CA . GLY A 1 72 ? -2.444 -15.388 6.539 1.00 96.12 72 GLY A CA 1
ATOM 550 C C . GLY A 1 72 ? -3.262 -15.080 7.792 1.00 96.12 72 GLY A C 1
ATOM 551 O O . GLY A 1 72 ? -3.409 -13.932 8.216 1.00 96.12 72 GLY A O 1
ATOM 552 N N . ALA A 1 73 ? -3.750 -16.148 8.426 1.00 95.94 73 ALA A N 1
ATOM 553 C CA . ALA A 1 73 ? -4.588 -16.074 9.622 1.00 95.94 73 ALA A CA 1
ATOM 554 C C . ALA A 1 73 ? -3.936 -15.284 10.765 1.00 95.94 73 ALA A C 1
ATOM 556 O O . ALA A 1 73 ? -4.620 -14.512 11.420 1.00 95.94 73 ALA A O 1
ATOM 557 N N . SER A 1 74 ? -2.616 -15.404 10.949 1.00 95.75 74 SER A N 1
ATOM 558 C CA . SER A 1 74 ? -1.877 -14.692 12.005 1.00 95.75 74 SER A CA 1
ATOM 559 C C . SER A 1 74 ? -2.038 -13.165 11.929 1.00 95.75 74 SER A C 1
ATOM 561 O O . SER A 1 74 ? -2.223 -12.496 12.950 1.00 95.75 74 SER A O 1
ATOM 563 N N . VAL A 1 75 ? -2.024 -12.599 10.716 1.00 97.00 75 VAL A N 1
ATOM 564 C CA . VAL A 1 75 ? -2.209 -11.154 10.505 1.00 97.00 75 VAL A CA 1
ATOM 565 C C . VAL A 1 75 ? -3.643 -10.750 10.832 1.00 97.00 75 VAL A C 1
ATOM 567 O O . VAL A 1 75 ? -3.855 -9.770 11.544 1.00 97.00 75 VAL A O 1
ATOM 570 N N . ALA A 1 76 ? -4.625 -11.529 10.368 1.00 97.50 76 ALA A N 1
ATOM 571 C CA . ALA A 1 76 ? -6.030 -11.283 10.674 1.00 97.50 76 ALA A CA 1
ATOM 572 C C . ALA A 1 76 ? -6.297 -11.345 12.188 1.00 97.50 76 ALA A C 1
ATOM 574 O O . ALA A 1 76 ? -6.814 -10.389 12.753 1.00 97.50 76 ALA A O 1
ATOM 575 N N . THR A 1 77 ? -5.834 -12.396 12.869 1.00 96.81 77 THR A N 1
ATOM 576 C CA . THR A 1 77 ? -6.012 -12.554 14.322 1.00 96.81 77 THR A CA 1
ATOM 577 C C . THR A 1 77 ? -5.308 -11.476 15.137 1.00 96.81 77 THR A C 1
ATOM 579 O O . THR A 1 77 ? -5.765 -11.128 16.220 1.00 96.81 77 THR A O 1
ATOM 582 N N . THR A 1 78 ? -4.197 -10.936 14.631 1.00 97.38 78 THR A N 1
ATOM 583 C CA . THR A 1 78 ? -3.507 -9.819 15.286 1.00 97.38 78 THR A CA 1
ATOM 584 C C . THR A 1 78 ? -4.391 -8.572 15.280 1.00 97.38 78 THR A C 1
ATOM 586 O O . THR A 1 78 ? -4.609 -7.973 16.326 1.00 97.38 78 THR A O 1
ATOM 589 N N . LEU A 1 79 ? -4.981 -8.235 14.131 1.00 98.00 79 LEU A N 1
ATOM 590 C CA . LEU A 1 79 ? -5.901 -7.099 14.017 1.00 98.00 79 LEU A CA 1
ATOM 591 C C . LEU A 1 79 ? -7.220 -7.334 14.767 1.00 98.00 79 LEU A C 1
ATOM 593 O O . LEU A 1 79 ? -7.736 -6.395 15.370 1.00 98.00 79 LEU A O 1
ATOM 597 N N . ASP A 1 80 ? -7.731 -8.572 14.790 1.00 97.75 80 ASP A N 1
ATOM 598 C CA . ASP A 1 80 ? -8.876 -8.952 15.631 1.00 97.75 80 ASP A CA 1
ATOM 599 C C . ASP A 1 80 ? -8.600 -8.598 17.104 1.00 97.75 80 ASP A C 1
ATOM 601 O O . ASP A 1 80 ? -9.425 -7.958 17.756 1.00 97.75 80 ASP A O 1
ATOM 605 N N . ALA A 1 81 ? -7.425 -8.982 17.615 1.00 97.38 81 ALA A N 1
ATOM 606 C CA . ALA A 1 81 ? -7.026 -8.723 18.995 1.00 97.38 81 ALA A CA 1
ATOM 607 C C . ALA A 1 81 ? -6.833 -7.226 19.282 1.00 97.38 81 ALA A C 1
ATOM 609 O O . ALA A 1 81 ? -7.132 -6.771 20.383 1.00 97.38 81 ALA A O 1
ATOM 610 N N . ASP A 1 82 ? -6.341 -6.451 18.314 1.00 97.31 82 ASP A N 1
ATOM 611 C CA . ASP A 1 82 ? -6.178 -5.000 18.461 1.00 97.31 82 ASP A CA 1
ATOM 612 C C . ASP A 1 82 ? -7.527 -4.281 18.562 1.00 97.31 82 ASP A C 1
ATOM 614 O O . ASP A 1 82 ? -7.696 -3.410 19.415 1.00 97.31 82 ASP A O 1
ATOM 618 N N . ILE A 1 83 ? -8.495 -4.681 17.730 1.00 97.56 83 ILE A N 1
ATOM 619 C CA . ILE A 1 83 ? -9.860 -4.139 17.749 1.00 97.56 83 ILE A CA 1
ATOM 620 C C . ILE A 1 83 ? -10.577 -4.539 19.042 1.00 97.56 83 ILE A C 1
ATOM 622 O O . ILE A 1 83 ? -11.207 -3.695 19.671 1.00 97.56 83 ILE A O 1
ATOM 626 N N . GLN A 1 84 ? -10.461 -5.801 19.469 1.00 97.06 84 GLN A N 1
ATOM 627 C CA . GLN A 1 84 ? -11.064 -6.279 20.722 1.00 97.06 84 GLN A CA 1
ATOM 628 C C . GLN A 1 84 ? -10.479 -5.597 21.961 1.00 97.06 84 GLN A C 1
ATOM 630 O O . GLN A 1 84 ? -11.205 -5.343 22.918 1.00 97.06 84 GLN A O 1
ATOM 635 N N . ALA A 1 85 ? -9.176 -5.312 21.947 1.00 96.44 85 ALA A N 1
ATOM 636 C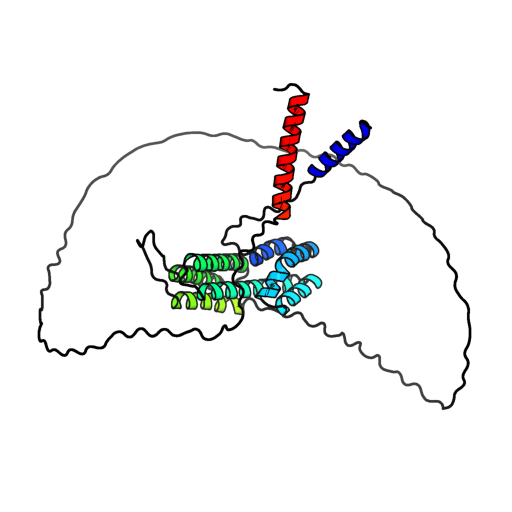 CA . ALA A 1 85 ? -8.498 -4.607 23.028 1.00 96.44 85 ALA A CA 1
ATOM 637 C C . ALA A 1 85 ? -8.717 -3.087 22.991 1.00 96.44 85 ALA A C 1
ATOM 639 O O . ALA A 1 85 ? -8.232 -2.397 23.886 1.00 96.44 85 ALA A O 1
ATOM 640 N N . GLU A 1 86 ? -9.396 -2.566 21.963 1.00 96.31 86 GLU A N 1
ATOM 641 C CA . GLU A 1 86 ? -9.574 -1.130 21.736 1.00 96.31 86 GLU A CA 1
ATOM 642 C C . GLU A 1 86 ? -8.236 -0.355 21.732 1.00 96.31 86 GLU A C 1
ATOM 644 O O . GLU A 1 86 ? -8.142 0.816 22.118 1.00 96.31 86 GLU A O 1
ATOM 649 N N . ASP A 1 87 ? -7.169 -1.015 21.271 1.00 95.38 87 ASP A N 1
ATOM 650 C CA . ASP A 1 87 ? -5.804 -0.495 21.297 1.00 95.38 87 ASP A CA 1
ATOM 651 C C . ASP A 1 87 ? -5.517 0.273 20.002 1.00 95.38 87 ASP A C 1
ATOM 653 O O . ASP A 1 87 ? -5.048 -0.275 19.002 1.00 95.38 87 ASP A O 1
ATOM 657 N N . LYS A 1 88 ? -5.837 1.573 20.006 1.00 95.19 88 LYS A N 1
ATOM 658 C CA . LYS A 1 88 ? -5.699 2.448 18.830 1.00 95.19 88 LYS A CA 1
ATOM 659 C C . LYS A 1 88 ? -4.275 2.468 18.283 1.00 95.19 88 LYS A C 1
ATOM 661 O O . LYS A 1 88 ? -4.088 2.443 17.067 1.00 95.19 88 LYS A O 1
ATOM 666 N N . GLU A 1 89 ? -3.276 2.571 19.150 1.00 94.94 89 GLU A N 1
ATOM 667 C CA . GLU A 1 89 ? -1.885 2.703 18.715 1.00 94.94 89 GLU A CA 1
ATOM 668 C C . GLU A 1 89 ? -1.397 1.410 18.067 1.00 94.94 89 GLU A C 1
ATOM 670 O O . GLU A 1 89 ? -0.845 1.448 16.960 1.00 94.94 89 GLU A O 1
ATOM 675 N N . ARG A 1 90 ? -1.677 0.268 18.705 1.00 96.12 90 ARG A N 1
ATOM 676 C CA . ARG A 1 90 ? -1.296 -1.048 18.188 1.00 96.12 90 ARG A CA 1
ATOM 677 C C . ARG A 1 90 ? -2.057 -1.399 16.917 1.00 96.12 90 ARG A C 1
ATOM 679 O O . ARG A 1 90 ? -1.418 -1.766 15.932 1.00 96.12 90 ARG A O 1
ATOM 686 N N . PHE A 1 91 ? -3.371 -1.158 16.883 1.00 97.56 91 PHE A N 1
ATOM 687 C CA . PHE A 1 91 ? -4.196 -1.336 15.686 1.00 97.56 91 PHE A CA 1
ATOM 688 C C . PHE A 1 91 ? -3.632 -0.551 14.499 1.00 97.56 91 PHE A C 1
ATOM 690 O O . PHE A 1 91 ? -3.378 -1.118 13.437 1.00 97.56 91 PHE A O 1
ATOM 697 N N . LEU A 1 92 ? -3.378 0.753 14.669 1.00 97.19 92 LEU A N 1
ATOM 698 C CA . LEU A 1 92 ? -2.866 1.589 13.581 1.00 97.19 92 LEU A CA 1
ATOM 699 C C . LEU A 1 92 ? -1.445 1.200 13.167 1.00 97.19 92 LEU A C 1
ATOM 701 O O . LEU A 1 92 ? -1.120 1.277 11.983 1.00 97.19 92 LEU A O 1
ATOM 705 N N . SER A 1 93 ? -0.597 0.787 14.108 1.00 97.56 93 SER A N 1
ATOM 706 C CA . SER A 1 93 ? 0.744 0.267 13.817 1.00 97.56 93 SER A CA 1
ATOM 707 C C . SER A 1 93 ? 0.676 -1.009 12.966 1.00 97.56 93 SER A C 1
ATOM 709 O O . SER A 1 93 ? 1.266 -1.078 11.881 1.00 97.56 93 SER A O 1
ATOM 711 N N . ASN A 1 94 ? -0.125 -1.986 13.396 1.00 98.44 94 ASN A N 1
ATOM 712 C CA . ASN A 1 94 ? -0.299 -3.265 12.713 1.00 98.44 94 ASN A CA 1
ATOM 713 C C . ASN A 1 94 ? -0.987 -3.125 11.358 1.00 98.44 94 ASN A C 1
ATOM 715 O O . ASN A 1 94 ? -0.589 -3.784 10.394 1.00 98.44 94 ASN A O 1
ATOM 719 N N . TYR A 1 95 ? -1.960 -2.223 11.238 1.00 98.50 95 TYR A N 1
ATOM 720 C CA . TYR A 1 95 ? -2.617 -1.968 9.963 1.00 98.50 95 TYR A CA 1
ATOM 721 C C . TYR A 1 95 ? -1.663 -1.316 8.949 1.00 98.50 95 TYR A C 1
ATOM 723 O O . TYR A 1 95 ? -1.654 -1.690 7.777 1.00 98.50 95 TYR A O 1
ATOM 731 N N . LYS A 1 96 ? -0.775 -0.408 9.381 1.00 98.38 96 LYS A N 1
ATOM 732 C CA . LYS A 1 96 ? 0.286 0.130 8.504 1.00 98.38 96 LYS A CA 1
ATOM 733 C C . LYS A 1 96 ? 1.251 -0.963 8.046 1.00 98.38 96 LYS A C 1
ATOM 735 O O . LYS A 1 96 ? 1.631 -0.990 6.876 1.00 98.38 96 LYS A O 1
ATOM 740 N N . ALA A 1 97 ? 1.611 -1.896 8.929 1.00 98.44 97 ALA A N 1
ATOM 741 C CA . ALA A 1 97 ? 2.420 -3.055 8.553 1.00 98.44 97 ALA A CA 1
ATOM 742 C C . ALA A 1 97 ? 1.698 -3.946 7.523 1.00 98.44 97 ALA A C 1
ATOM 744 O O . ALA A 1 97 ? 2.313 -4.369 6.542 1.00 98.44 97 ALA A O 1
ATOM 745 N N . LEU A 1 98 ? 0.385 -4.159 7.677 1.00 98.56 98 LEU A N 1
ATOM 746 C CA . LEU A 1 98 ? -0.455 -4.828 6.678 1.00 98.56 98 LEU A CA 1
ATOM 747 C C . LEU A 1 98 ? -0.418 -4.107 5.319 1.00 98.56 98 LEU A C 1
ATOM 749 O O . LEU A 1 98 ? -0.301 -4.770 4.289 1.00 98.56 98 LEU A O 1
ATOM 753 N N . LEU A 1 99 ? -0.459 -2.771 5.284 1.00 98.69 99 LEU A N 1
ATOM 754 C CA . LEU A 1 99 ? -0.338 -2.031 4.022 1.00 98.69 99 LEU A CA 1
ATOM 755 C C . LEU A 1 99 ? 1.018 -2.264 3.339 1.00 98.69 99 LEU A C 1
ATOM 757 O O . LEU A 1 99 ? 1.064 -2.419 2.120 1.00 98.69 99 LEU A O 1
ATOM 761 N N . VAL A 1 100 ? 2.112 -2.391 4.097 1.00 98.50 100 VAL A N 1
ATOM 762 C CA . VAL A 1 100 ? 3.422 -2.770 3.532 1.00 98.50 100 VAL A CA 1
ATOM 763 C C . VAL A 1 100 ? 3.421 -4.205 2.988 1.00 98.50 100 VAL A C 1
ATOM 765 O O . VAL A 1 100 ? 4.025 -4.465 1.944 1.00 98.50 100 VAL A O 1
ATOM 768 N N . LEU A 1 101 ? 2.717 -5.140 3.634 1.00 98.38 101 LEU A N 1
ATOM 769 C CA . LEU A 1 101 ? 2.510 -6.485 3.079 1.00 98.38 101 LEU A CA 1
ATOM 770 C C . LEU A 1 101 ? 1.688 -6.437 1.782 1.00 98.38 101 LEU A C 1
ATOM 772 O O . LEU A 1 101 ? 1.999 -7.155 0.829 1.00 98.38 101 LEU A O 1
ATOM 776 N N . ASN A 1 102 ? 0.680 -5.562 1.708 1.00 98.12 102 ASN A N 1
ATOM 777 C CA . ASN A 1 102 ? -0.105 -5.356 0.492 1.00 98.12 102 ASN A CA 1
ATOM 778 C C . ASN A 1 102 ? 0.765 -4.812 -0.652 1.00 98.12 102 ASN A C 1
ATOM 780 O O . ASN A 1 102 ? 0.717 -5.380 -1.743 1.00 98.12 102 ASN A O 1
ATOM 784 N N . LEU A 1 103 ? 1.624 -3.814 -0.394 1.00 98.50 103 LEU A N 1
ATOM 785 C CA . LEU A 1 103 ? 2.618 -3.330 -1.365 1.00 98.50 103 LEU A CA 1
ATOM 786 C C . LEU A 1 103 ? 3.462 -4.483 -1.915 1.00 98.50 103 LEU A C 1
ATOM 788 O O . LEU A 1 103 ? 3.558 -4.656 -3.129 1.00 98.50 103 LEU A O 1
ATOM 792 N N . ALA A 1 104 ? 4.013 -5.315 -1.025 1.00 98.25 104 ALA A N 1
ATOM 793 C CA . ALA A 1 104 ? 4.838 -6.453 -1.421 1.00 98.25 104 ALA A CA 1
ATOM 794 C C . ALA A 1 104 ? 4.079 -7.430 -2.331 1.00 98.25 104 ALA A C 1
ATOM 796 O O . ALA A 1 104 ? 4.601 -7.816 -3.375 1.00 98.25 104 ALA A O 1
ATOM 797 N N . ARG A 1 105 ? 2.823 -7.754 -1.995 1.00 97.69 105 ARG A N 1
ATOM 798 C CA . ARG A 1 105 ? 1.942 -8.593 -2.826 1.00 97.69 105 ARG A CA 1
ATOM 799 C C . ARG A 1 105 ? 1.718 -7.988 -4.214 1.00 97.69 105 ARG A C 1
ATOM 801 O O . ARG A 1 105 ? 1.792 -8.696 -5.216 1.00 97.69 105 ARG A O 1
ATOM 808 N N . ARG A 1 106 ? 1.420 -6.685 -4.292 1.00 97.88 106 ARG A N 1
ATOM 809 C CA . ARG A 1 106 ? 1.171 -5.994 -5.570 1.00 97.88 106 ARG A CA 1
ATOM 810 C C . ARG A 1 106 ? 2.415 -6.004 -6.453 1.00 97.88 106 ARG A C 1
ATOM 812 O O . ARG A 1 106 ? 2.301 -6.319 -7.635 1.00 97.88 106 ARG A O 1
ATOM 819 N N . PHE A 1 107 ? 3.582 -5.725 -5.877 1.00 98.62 107 PHE A N 1
ATOM 820 C CA . PHE A 1 107 ? 4.852 -5.788 -6.596 1.00 98.62 107 PHE A CA 1
ATOM 821 C C . PHE A 1 107 ? 5.183 -7.205 -7.053 1.00 98.62 107 PHE A C 1
ATOM 823 O O . PHE A 1 107 ? 5.603 -7.381 -8.190 1.00 98.62 107 PHE A O 1
ATOM 830 N N . GLU A 1 108 ? 4.962 -8.223 -6.221 1.00 98.06 108 GLU A N 1
ATOM 831 C CA . GLU A 1 108 ? 5.187 -9.617 -6.611 1.00 98.06 108 GLU A CA 1
ATOM 832 C C . GLU A 1 108 ? 4.341 -9.999 -7.834 1.00 98.06 108 GLU A C 1
ATOM 834 O O . GLU A 1 108 ? 4.857 -10.574 -8.791 1.00 98.06 108 GLU A O 1
ATOM 839 N N . TYR A 1 109 ? 3.054 -9.644 -7.840 1.00 97.12 109 TYR A N 1
ATOM 840 C CA . TYR A 1 109 ? 2.170 -9.942 -8.969 1.00 97.12 109 TYR A CA 1
ATOM 841 C C . TYR A 1 109 ? 2.510 -9.122 -10.214 1.00 97.12 109 TYR A C 1
ATOM 843 O O . TYR A 1 109 ? 2.462 -9.661 -11.314 1.00 97.12 109 TYR A O 1
ATOM 851 N N . ALA A 1 110 ? 2.914 -7.859 -10.055 1.00 97.81 110 ALA A N 1
ATOM 852 C CA . ALA A 1 110 ? 3.366 -7.045 -11.179 1.00 97.81 110 ALA A CA 1
ATOM 853 C C . ALA A 1 110 ? 4.668 -7.592 -11.790 1.00 97.81 110 ALA A C 1
ATOM 855 O O . ALA A 1 110 ? 4.829 -7.563 -13.002 1.00 97.81 110 ALA A O 1
ATOM 856 N N . ASN A 1 111 ? 5.570 -8.137 -10.967 1.00 96.56 111 ASN A N 1
ATOM 857 C CA . ASN A 1 111 ? 6.812 -8.756 -11.431 1.00 96.56 111 ASN A CA 1
ATOM 858 C C . ASN A 1 111 ? 6.574 -10.076 -12.185 1.00 96.56 111 ASN A C 1
ATOM 860 O O . ASN A 1 111 ? 7.313 -10.365 -13.124 1.00 96.56 111 ASN A O 1
ATOM 864 N N . LYS A 1 112 ? 5.565 -10.875 -11.798 1.00 96.56 112 LYS A N 1
ATOM 865 C CA . LYS A 1 112 ? 5.256 -12.162 -12.458 1.00 96.56 112 LYS A CA 1
ATOM 866 C C . LYS A 1 112 ? 4.933 -11.989 -13.942 1.00 96.56 112 LYS A C 1
ATOM 868 O O . LYS A 1 112 ? 5.471 -12.729 -14.757 1.00 96.56 112 LYS A O 1
ATOM 873 N N . ASP A 1 113 ? 4.141 -10.971 -14.269 1.00 93.12 113 ASP A N 1
ATOM 874 C CA . ASP A 1 113 ? 3.696 -10.676 -15.634 1.00 93.12 113 ASP A CA 1
ATOM 875 C C . ASP A 1 113 ? 4.072 -9.247 -16.055 1.00 93.12 113 ASP A C 1
ATOM 877 O O . ASP A 1 113 ? 3.275 -8.529 -16.654 1.00 93.12 113 ASP A O 1
ATOM 881 N N . VAL A 1 114 ? 5.309 -8.819 -15.772 1.00 95.69 114 VAL A N 1
ATOM 882 C CA . VAL A 1 114 ? 5.777 -7.435 -16.018 1.00 95.69 114 VAL A CA 1
ATOM 883 C C . VAL A 1 114 ? 5.663 -6.991 -17.487 1.00 95.69 114 VAL A C 1
ATOM 885 O O . VAL A 1 114 ? 5.605 -5.801 -17.780 1.00 95.69 114 VAL A O 1
ATOM 888 N N . LYS A 1 115 ? 5.593 -7.950 -18.421 1.00 95.12 115 LYS A N 1
ATOM 889 C CA . LYS A 1 115 ? 5.397 -7.709 -19.860 1.00 95.12 115 LYS A CA 1
ATOM 890 C C . LYS A 1 115 ? 3.959 -7.322 -20.219 1.00 95.12 115 LYS A C 1
ATOM 892 O O . LYS A 1 115 ? 3.748 -6.700 -21.258 1.00 95.12 115 LYS A O 1
ATOM 897 N N . ASP A 1 116 ? 2.973 -7.679 -19.395 1.00 96.69 116 ASP A N 1
ATOM 898 C CA . ASP A 1 116 ? 1.619 -7.146 -19.531 1.00 96.69 116 ASP A CA 1
ATOM 899 C C . ASP A 1 116 ? 1.597 -5.735 -18.939 1.00 96.69 116 ASP A C 1
ATOM 901 O O . ASP A 1 116 ? 1.307 -5.523 -17.758 1.00 96.69 116 ASP A O 1
ATOM 905 N N . TYR A 1 117 ? 1.914 -4.756 -19.791 1.00 96.12 117 TYR A N 1
ATOM 906 C CA . TYR A 1 117 ? 1.969 -3.345 -19.417 1.00 96.12 117 TYR A CA 1
ATOM 907 C C . TYR A 1 117 ? 0.710 -2.887 -18.672 1.00 96.12 117 TYR A C 1
ATOM 909 O O . TYR A 1 117 ? 0.802 -2.164 -17.682 1.00 96.12 117 TYR A O 1
ATOM 917 N N . SER A 1 118 ? -0.476 -3.310 -19.122 1.00 95.38 118 SER A N 1
ATOM 918 C CA . SER A 1 118 ? -1.739 -2.834 -18.550 1.00 95.38 118 SER A CA 1
ATOM 919 C C . SER A 1 118 ? -1.968 -3.416 -17.157 1.00 95.38 118 SER A C 1
ATOM 921 O O . SER A 1 118 ? -2.327 -2.679 -16.232 1.00 95.38 118 SER A O 1
ATOM 923 N N . ALA A 1 119 ? -1.730 -4.719 -16.987 1.00 96.12 119 ALA A N 1
ATOM 924 C CA . ALA A 1 119 ? -1.863 -5.381 -15.693 1.00 96.12 119 ALA A CA 1
ATOM 925 C C . ALA A 1 119 ? -0.807 -4.889 -14.690 1.00 96.12 119 ALA A C 1
ATOM 927 O O . ALA A 1 119 ? -1.154 -4.514 -13.564 1.00 96.12 119 ALA A O 1
ATOM 928 N N . ALA A 1 120 ? 0.461 -4.826 -15.103 1.00 97.88 120 ALA A N 1
ATOM 929 C CA . ALA A 1 120 ? 1.563 -4.389 -14.251 1.00 97.88 120 ALA A CA 1
ATOM 930 C C . ALA A 1 120 ? 1.419 -2.914 -13.844 1.00 97.88 120 ALA A C 1
ATOM 932 O O . ALA A 1 120 ? 1.569 -2.587 -12.664 1.00 97.88 120 ALA A O 1
ATOM 933 N N . LYS A 1 121 ? 1.021 -2.031 -14.775 1.00 97.56 121 LYS A N 1
ATOM 934 C CA . LYS A 1 121 ? 0.754 -0.614 -14.481 1.00 97.56 121 LYS A CA 1
ATOM 935 C C . LYS A 1 121 ? -0.388 -0.441 -13.490 1.00 97.56 121 LYS A C 1
ATOM 937 O O . LYS A 1 121 ? -0.270 0.367 -12.575 1.00 97.56 121 LYS A O 1
ATOM 942 N N . LEU A 1 122 ? -1.475 -1.201 -13.636 1.00 97.12 122 LEU A N 1
ATOM 943 C CA . LEU A 1 122 ? -2.596 -1.148 -12.695 1.00 97.12 122 LEU A CA 1
ATOM 944 C C . LEU A 1 122 ? -2.176 -1.599 -11.289 1.00 97.12 122 LEU A C 1
ATOM 946 O O . LEU A 1 122 ? -2.567 -0.985 -10.298 1.00 97.12 122 LEU A O 1
ATOM 950 N N . LEU A 1 123 ? -1.383 -2.667 -11.186 1.00 97.75 123 LEU A N 1
ATOM 951 C CA . LEU A 1 123 ? -0.868 -3.147 -9.901 1.00 97.75 123 LEU A CA 1
ATOM 952 C C . LEU A 1 123 ? 0.093 -2.142 -9.261 1.00 97.75 123 LEU A C 1
ATOM 954 O O . LEU A 1 123 ? -0.012 -1.900 -8.057 1.00 97.75 123 LEU A O 1
ATOM 958 N N . LEU A 1 124 ? 0.973 -1.524 -10.054 1.00 98.31 124 LEU A N 1
ATOM 959 C CA . LEU A 1 124 ? 1.865 -0.463 -9.592 1.00 98.31 124 LEU A CA 1
ATOM 960 C C . LEU A 1 124 ? 1.076 0.768 -9.129 1.00 98.31 124 LEU A C 1
ATOM 962 O O . LEU A 1 124 ? 1.376 1.318 -8.074 1.00 98.31 124 LEU A O 1
ATOM 966 N N . ALA A 1 125 ? 0.035 1.163 -9.865 1.00 97.56 125 ALA A N 1
ATOM 967 C CA . ALA A 1 125 ? -0.821 2.284 -9.492 1.00 97.56 125 ALA A CA 1
ATOM 968 C C . ALA A 1 125 ? -1.578 2.017 -8.182 1.00 97.56 125 ALA A C 1
ATOM 970 O O . ALA A 1 125 ? -1.613 2.887 -7.318 1.00 97.56 125 ALA A O 1
ATOM 971 N N . LYS A 1 126 ? -2.093 0.795 -7.981 1.00 97.31 126 LYS A N 1
ATOM 972 C CA . LYS A 1 126 ? -2.691 0.376 -6.700 1.00 97.31 126 LYS A CA 1
ATOM 973 C C . LYS A 1 126 ? -1.689 0.385 -5.558 1.00 97.31 126 LYS A C 1
ATOM 975 O O . LYS A 1 126 ? -2.011 0.854 -4.473 1.00 97.31 126 LYS A O 1
ATOM 980 N N . ALA A 1 127 ? -0.473 -0.101 -5.800 1.00 98.38 127 ALA A N 1
ATOM 981 C CA . ALA A 1 127 ? 0.594 -0.026 -4.813 1.00 98.38 127 ALA A CA 1
ATOM 982 C C . ALA A 1 127 ? 0.926 1.435 -4.471 1.00 98.38 127 ALA A C 1
ATOM 984 O O . ALA A 1 127 ? 1.057 1.778 -3.300 1.00 98.38 127 ALA A O 1
ATOM 985 N N . LYS A 1 128 ? 0.976 2.326 -5.465 1.00 98.06 128 LYS A N 1
ATOM 986 C CA . LYS A 1 128 ? 1.150 3.757 -5.217 1.00 98.06 128 LYS A CA 1
ATOM 987 C C . LYS A 1 128 ? -0.013 4.330 -4.396 1.00 98.06 128 LYS A C 1
ATOM 989 O O . LYS A 1 128 ? 0.238 5.030 -3.426 1.00 98.06 128 LYS A O 1
ATOM 994 N N . GLY A 1 129 ? -1.259 3.967 -4.704 1.00 96.50 129 GLY A N 1
ATOM 995 C CA . GLY A 1 129 ? -2.427 4.353 -3.908 1.00 96.50 129 GLY A CA 1
ATOM 996 C C . GLY A 1 129 ? -2.333 3.885 -2.452 1.00 96.50 129 GLY A C 1
ATOM 997 O O . GLY A 1 129 ? -2.599 4.660 -1.538 1.00 96.50 129 GLY A O 1
ATOM 998 N N . THR A 1 130 ? -1.870 2.654 -2.208 1.00 97.88 130 THR A N 1
ATOM 999 C CA . THR A 1 130 ? -1.559 2.164 -0.853 1.00 97.88 130 THR A CA 1
ATOM 1000 C C . THR A 1 130 ? -0.474 3.002 -0.178 1.00 97.88 130 THR A C 1
ATOM 1002 O O . THR A 1 130 ? -0.595 3.329 1.003 1.00 97.88 130 THR A O 1
ATOM 1005 N N . TYR A 1 131 ? 0.581 3.362 -0.912 1.00 98.12 131 TYR A N 1
ATOM 1006 C CA . TYR A 1 131 ? 1.645 4.206 -0.385 1.00 98.12 131 TYR A CA 1
ATOM 1007 C C . TYR A 1 131 ? 1.158 5.615 -0.040 1.00 98.12 131 TYR A C 1
ATOM 1009 O O . TYR A 1 131 ? 1.517 6.118 1.017 1.00 98.12 131 TYR A O 1
ATOM 1017 N N . ASP A 1 132 ? 0.283 6.212 -0.846 1.00 96.94 132 ASP A N 1
ATOM 1018 C CA . ASP A 1 132 ? -0.281 7.539 -0.577 1.00 96.94 132 ASP A CA 1
ATOM 1019 C C . ASP A 1 132 ? -1.046 7.566 0.773 1.00 96.94 132 ASP A C 1
ATOM 1021 O O . ASP A 1 132 ? -1.077 8.590 1.453 1.00 96.94 132 ASP A O 1
ATOM 1025 N N . VAL A 1 133 ? -1.596 6.425 1.226 1.00 97.00 133 VAL A N 1
ATOM 1026 C CA . VAL A 1 133 ? -2.185 6.270 2.578 1.00 97.00 133 VAL A CA 1
ATOM 1027 C C . VAL A 1 133 ? -1.123 6.160 3.674 1.00 97.00 133 VAL A C 1
ATOM 1029 O O . VAL A 1 133 ? -1.327 6.640 4.789 1.00 97.00 133 VAL A O 1
ATOM 1032 N N . LEU A 1 134 ? 0.011 5.525 3.378 1.00 97.38 134 LEU A N 1
ATOM 1033 C CA . LEU A 1 134 ? 1.142 5.396 4.300 1.00 97.38 134 LEU A CA 1
ATOM 1034 C C . LEU A 1 134 ? 1.978 6.675 4.405 1.00 97.38 134 LEU A C 1
ATOM 1036 O O . LEU A 1 134 ? 2.604 6.891 5.442 1.00 97.38 134 LEU A O 1
ATOM 1040 N N . GLN A 1 135 ? 1.983 7.506 3.362 1.00 96.75 135 GLN A N 1
ATOM 1041 C CA . GLN A 1 135 ? 2.834 8.685 3.206 1.00 96.75 135 GLN A CA 1
ATOM 1042 C C . GLN A 1 135 ? 2.836 9.604 4.442 1.00 96.75 135 GLN A C 1
ATOM 1044 O O . GLN A 1 135 ? 3.925 9.948 4.899 1.00 96.75 135 GLN A O 1
ATOM 1049 N N . PRO A 1 136 ? 1.688 9.935 5.079 1.00 96.06 136 PRO A N 1
ATOM 1050 C CA . PRO A 1 136 ? 1.670 10.796 6.269 1.00 96.06 136 PRO A CA 1
ATOM 1051 C C . PRO A 1 136 ? 2.356 10.194 7.506 1.00 96.06 136 PRO A C 1
ATOM 1053 O O . PRO A 1 136 ? 2.507 10.873 8.519 1.00 96.06 136 PRO A O 1
ATOM 1056 N N . TYR A 1 137 ? 2.712 8.909 7.461 1.00 95.69 137 TYR A N 1
ATOM 1057 C CA . TYR A 1 137 ? 3.348 8.170 8.550 1.00 95.69 137 TYR A CA 1
ATOM 1058 C C . TYR A 1 137 ? 4.809 7.812 8.262 1.00 95.69 137 TYR A C 1
ATOM 1060 O O . TYR A 1 137 ? 5.436 7.136 9.079 1.00 95.69 137 TYR A O 1
ATOM 1068 N N . VAL A 1 138 ? 5.347 8.228 7.115 1.00 95.25 138 VAL A N 1
ATOM 1069 C CA . VAL A 1 138 ? 6.779 8.133 6.820 1.00 95.25 138 VAL A CA 1
ATOM 1070 C C . VAL A 1 138 ? 7.483 9.276 7.552 1.00 95.25 138 VAL A C 1
ATOM 1072 O O . VAL A 1 138 ? 7.065 10.424 7.466 1.00 95.25 138 VAL A O 1
ATOM 1075 N N . ALA A 1 139 ? 8.507 8.943 8.340 1.00 80.38 139 ALA A N 1
ATOM 1076 C CA . ALA A 1 139 ? 9.067 9.851 9.342 1.00 80.38 139 ALA A CA 1
ATOM 1077 C C . ALA A 1 139 ? 9.949 10.973 8.769 1.00 80.38 139 ALA A C 1
ATOM 1079 O O . ALA A 1 139 ? 10.133 11.989 9.435 1.00 80.38 139 ALA A O 1
ATOM 1080 N N . ASP A 1 140 ? 10.519 10.783 7.579 1.00 91.00 140 ASP A N 1
ATOM 1081 C CA . ASP A 1 140 ? 11.455 11.723 6.976 1.00 91.00 140 ASP A CA 1
ATOM 1082 C C . ASP A 1 140 ? 11.197 11.924 5.477 1.00 91.00 140 ASP A C 1
ATOM 1084 O O . ASP A 1 140 ? 10.920 10.976 4.735 1.00 91.00 140 ASP A O 1
ATOM 1088 N N . ASP A 1 141 ? 11.341 13.175 5.034 1.00 93.44 141 ASP A N 1
ATOM 1089 C CA . ASP A 1 141 ? 11.096 13.596 3.649 1.00 93.44 141 ASP A CA 1
ATOM 1090 C C . ASP A 1 141 ? 12.050 12.927 2.649 1.00 93.44 141 ASP A C 1
ATOM 1092 O O . ASP A 1 141 ? 11.716 12.763 1.477 1.00 93.44 141 ASP A O 1
ATOM 1096 N N . ALA A 1 142 ? 13.244 12.513 3.090 1.00 95.56 142 ALA A N 1
ATOM 1097 C CA . ALA A 1 142 ? 14.204 11.843 2.219 1.00 95.56 142 ALA A CA 1
ATOM 1098 C C . ALA A 1 142 ? 13.739 10.423 1.864 1.00 95.56 142 ALA A C 1
ATOM 1100 O O . ALA A 1 142 ? 13.863 10.001 0.710 1.00 95.56 142 ALA A O 1
ATOM 1101 N N . THR A 1 143 ? 13.169 9.694 2.826 1.00 96.62 143 THR A N 1
ATOM 1102 C CA . THR A 1 143 ? 12.522 8.405 2.577 1.00 96.62 143 THR A CA 1
ATOM 1103 C C . THR A 1 143 ? 11.299 8.571 1.681 1.00 96.62 143 THR A C 1
ATOM 1105 O O . THR A 1 143 ? 11.158 7.787 0.741 1.00 96.62 143 THR A O 1
ATOM 1108 N N . ASP A 1 144 ? 10.459 9.588 1.910 1.00 97.25 144 ASP A N 1
ATOM 1109 C CA . ASP A 1 144 ? 9.312 9.878 1.032 1.00 97.25 144 ASP A CA 1
ATOM 1110 C C . ASP A 1 144 ? 9.751 10.141 -0.414 1.00 97.25 144 ASP A C 1
ATOM 1112 O O . ASP A 1 144 ? 9.338 9.438 -1.340 1.00 97.25 144 ASP A O 1
ATOM 1116 N N . ALA A 1 145 ? 10.684 11.074 -0.608 1.00 97.56 145 ALA A N 1
ATOM 1117 C CA . ALA A 1 145 ? 11.212 11.413 -1.924 1.00 97.56 145 ALA A CA 1
ATOM 1118 C C . ALA A 1 145 ? 11.825 10.197 -2.639 1.00 97.56 145 ALA A C 1
ATOM 1120 O O . ALA A 1 145 ? 11.582 9.992 -3.832 1.00 97.56 145 ALA A O 1
ATOM 1121 N N . ALA A 1 146 ? 12.580 9.361 -1.917 1.00 97.81 146 ALA A N 1
ATOM 1122 C CA . ALA A 1 146 ? 13.172 8.148 -2.475 1.00 97.81 146 ALA A CA 1
ATOM 1123 C C . ALA A 1 146 ? 12.110 7.126 -2.908 1.00 97.81 146 ALA A C 1
ATOM 1125 O O . ALA A 1 146 ? 12.240 6.530 -3.977 1.00 97.81 146 ALA A O 1
ATOM 1126 N N . VAL A 1 147 ? 11.057 6.927 -2.110 1.00 98.44 147 VAL A N 1
ATOM 1127 C CA . VAL A 1 147 ? 9.970 5.997 -2.448 1.00 98.44 147 VAL A CA 1
ATOM 1128 C C . VAL A 1 147 ? 9.172 6.500 -3.649 1.00 98.44 147 VAL A C 1
ATOM 1130 O O . VAL A 1 147 ? 8.917 5.724 -4.568 1.00 98.44 147 VAL A O 1
ATOM 1133 N N . ARG A 1 148 ? 8.828 7.792 -3.692 1.00 98.25 148 ARG A N 1
ATOM 1134 C CA . ARG A 1 148 ? 8.109 8.396 -4.826 1.00 98.25 148 ARG A CA 1
ATOM 1135 C C . ARG A 1 148 ? 8.909 8.298 -6.121 1.00 98.25 148 ARG A C 1
ATOM 1137 O O . ARG A 1 148 ? 8.382 7.822 -7.120 1.00 98.25 148 ARG A O 1
ATOM 1144 N N . THR A 1 149 ? 10.197 8.636 -6.060 1.00 98.56 149 THR A N 1
ATOM 1145 C CA . THR A 1 149 ? 11.114 8.490 -7.201 1.00 98.56 149 THR A CA 1
ATOM 1146 C C . THR A 1 149 ? 11.167 7.039 -7.677 1.00 98.56 149 THR A C 1
ATOM 1148 O O . THR A 1 149 ? 11.066 6.777 -8.870 1.00 98.56 149 THR A O 1
ATOM 1151 N N . ALA A 1 150 ? 11.242 6.077 -6.755 1.00 98.75 150 ALA A N 1
ATOM 1152 C CA . ALA A 1 150 ? 11.257 4.662 -7.107 1.00 98.75 150 ALA A CA 1
ATOM 1153 C C . ALA A 1 150 ? 9.946 4.191 -7.766 1.00 98.75 150 ALA A C 1
ATOM 1155 O O . ALA A 1 150 ? 9.993 3.337 -8.648 1.00 98.75 150 ALA A O 1
ATOM 1156 N N . PHE A 1 151 ? 8.786 4.739 -7.385 1.00 98.75 151 PHE A N 1
ATOM 1157 C CA . PHE A 1 151 ? 7.525 4.474 -8.090 1.00 98.75 151 PHE A CA 1
ATOM 1158 C C . PHE A 1 151 ? 7.549 5.008 -9.526 1.00 98.75 151 PHE A C 1
ATOM 1160 O O . PHE A 1 151 ? 7.120 4.298 -10.437 1.00 98.75 151 PHE A O 1
ATOM 1167 N N . ASP A 1 152 ? 8.067 6.220 -9.734 1.00 98.69 152 ASP A N 1
ATOM 1168 C CA . ASP A 1 152 ? 8.173 6.831 -11.063 1.00 98.69 152 ASP A CA 1
ATOM 1169 C C . ASP A 1 152 ? 9.150 6.050 -11.959 1.00 98.69 152 ASP A C 1
ATOM 1171 O O . ASP A 1 152 ? 8.842 5.739 -13.110 1.00 98.69 152 ASP A O 1
ATOM 1175 N N . GLU A 1 153 ? 10.298 5.645 -11.412 1.00 98.69 153 GLU A N 1
ATOM 1176 C CA . GLU A 1 153 ? 11.286 4.817 -12.113 1.00 98.69 153 GLU A CA 1
ATOM 1177 C C . GLU A 1 153 ? 10.762 3.401 -12.392 1.00 98.69 153 GLU A C 1
ATOM 1179 O O . GLU A 1 153 ? 11.014 2.856 -13.466 1.00 98.69 153 GLU A O 1
ATOM 1184 N N . ALA A 1 154 ? 10.001 2.801 -11.469 1.00 98.69 154 ALA A N 1
ATOM 1185 C CA . ALA A 1 154 ? 9.326 1.528 -11.718 1.00 98.69 154 ALA A CA 1
ATOM 1186 C C . ALA A 1 154 ? 8.297 1.670 -12.849 1.00 98.69 154 ALA A C 1
ATOM 1188 O O . ALA A 1 154 ? 8.233 0.822 -13.734 1.00 98.69 154 ALA A O 1
ATOM 1189 N N . LEU A 1 155 ? 7.519 2.756 -12.871 1.00 98.38 155 LEU A N 1
ATOM 1190 C CA . LEU A 1 155 ? 6.558 3.003 -13.944 1.00 98.38 155 LEU A CA 1
ATOM 1191 C C . LEU A 1 155 ? 7.258 3.160 -15.298 1.00 98.38 155 LEU A C 1
ATOM 1193 O O . LEU A 1 155 ? 6.788 2.595 -16.283 1.00 98.38 155 LEU A O 1
ATOM 1197 N N . ALA A 1 156 ? 8.376 3.886 -15.342 1.00 98.25 156 ALA A N 1
ATOM 1198 C CA . ALA A 1 156 ? 9.186 4.018 -16.549 1.00 98.25 156 ALA A CA 1
ATOM 1199 C C . ALA A 1 156 ? 9.750 2.661 -17.011 1.00 98.25 156 ALA A C 1
ATOM 1201 O O . ALA A 1 156 ? 9.721 2.358 -18.202 1.00 98.25 156 ALA A O 1
ATOM 1202 N N . ALA A 1 157 ? 10.188 1.817 -16.073 1.00 98.38 157 ALA A N 1
ATOM 1203 C CA . ALA A 1 157 ? 10.716 0.483 -16.354 1.00 98.38 157 ALA A CA 1
ATOM 1204 C C . ALA A 1 157 ? 9.666 -0.507 -16.888 1.00 98.38 157 ALA A C 1
ATOM 1206 O O . ALA A 1 157 ? 10.027 -1.496 -17.518 1.00 98.38 157 ALA A O 1
ATOM 1207 N N . LEU A 1 158 ? 8.364 -0.250 -16.715 1.00 97.81 158 LEU A N 1
ATOM 1208 C CA . LEU A 1 158 ? 7.325 -1.031 -17.403 1.00 97.81 158 LEU A CA 1
ATOM 1209 C C . LEU A 1 158 ? 7.331 -0.822 -18.927 1.00 97.81 158 LEU A C 1
ATOM 1211 O O . LEU A 1 158 ? 6.683 -1.581 -19.649 1.00 97.81 158 LEU A O 1
ATOM 1215 N N . GLY A 1 159 ? 8.052 0.189 -19.419 1.00 96.31 159 GLY A N 1
ATOM 1216 C CA . GLY A 1 159 ? 8.084 0.558 -20.824 1.00 96.31 159 GLY A CA 1
ATOM 1217 C C . GLY A 1 159 ? 6.796 1.248 -21.269 1.00 96.31 159 GLY A C 1
ATOM 1218 O O . GLY A 1 159 ? 6.047 1.831 -20.480 1.00 96.31 159 GLY A O 1
ATOM 1219 N N . ASN A 1 160 ? 6.538 1.210 -22.569 1.00 95.19 160 ASN A N 1
ATOM 1220 C CA . ASN A 1 160 ? 5.340 1.763 -23.184 1.00 95.19 160 ASN A CA 1
ATOM 1221 C C . ASN A 1 160 ? 5.049 0.955 -24.451 1.00 95.19 160 ASN A C 1
ATOM 1223 O O . ASN A 1 160 ? 5.899 0.943 -25.332 1.00 95.19 160 ASN A O 1
ATOM 1227 N N . PRO A 1 161 ? 3.881 0.313 -24.607 1.00 94.44 161 PRO A N 1
ATOM 1228 C CA . PRO A 1 161 ? 3.562 -0.417 -25.837 1.00 94.44 161 PRO A CA 1
ATOM 1229 C C . PRO A 1 161 ? 3.414 0.496 -27.068 1.00 94.44 161 PRO A C 1
ATOM 1231 O O . PRO A 1 161 ? 3.384 0.013 -28.198 1.00 94.44 161 PRO A O 1
ATOM 1234 N N . GLY A 1 162 ? 3.309 1.815 -26.869 1.00 94.56 162 GLY A N 1
ATOM 1235 C CA . GLY A 1 162 ? 3.108 2.776 -27.947 1.00 94.56 162 GLY A CA 1
ATOM 1236 C C . GLY A 1 162 ? 1.699 2.714 -28.545 1.00 94.56 162 GLY A C 1
ATOM 1237 O O . GLY A 1 162 ? 0.913 1.793 -28.303 1.00 94.56 162 GLY A O 1
ATOM 1238 N N . LEU A 1 163 ? 1.356 3.721 -29.345 1.00 94.00 163 LEU A N 1
ATOM 1239 C CA . LEU A 1 163 ? 0.116 3.712 -30.121 1.00 94.00 163 LEU A CA 1
ATOM 1240 C C . LEU A 1 163 ? 0.430 3.099 -31.487 1.00 94.00 163 LEU A C 1
ATOM 1242 O O . LEU A 1 163 ? 1.118 3.716 -32.297 1.00 94.00 163 LEU A O 1
ATOM 1246 N N . PHE A 1 164 ? -0.031 1.869 -31.725 1.00 93.06 164 PHE A N 1
ATOM 1247 C CA . PHE A 1 164 ? 0.309 1.092 -32.929 1.00 93.06 164 PHE A CA 1
ATOM 1248 C C . PHE A 1 164 ? 1.828 0.888 -33.122 1.00 93.06 164 PHE A C 1
ATOM 1250 O O . PHE A 1 164 ? 2.313 0.880 -34.250 1.00 93.06 164 PHE A O 1
ATOM 1257 N N . GLY A 1 165 ? 2.583 0.764 -32.024 1.00 88.12 165 GLY A N 1
ATOM 1258 C CA . GLY A 1 165 ? 4.047 0.617 -32.034 1.00 88.12 165 GLY A CA 1
ATOM 1259 C C . GLY A 1 165 ? 4.823 1.932 -32.181 1.00 88.12 165 GLY A C 1
ATOM 1260 O O . GLY A 1 165 ? 6.041 1.959 -32.014 1.00 88.12 165 GLY A O 1
ATOM 1261 N N . VAL A 1 166 ? 4.150 3.061 -32.435 1.00 93.19 166 VAL A N 1
ATOM 1262 C CA . VAL A 1 166 ? 4.810 4.372 -32.410 1.00 93.19 166 VAL A CA 1
ATOM 1263 C C . VAL A 1 166 ? 5.053 4.783 -30.959 1.00 93.19 166 VAL A C 1
ATOM 1265 O O . VAL A 1 166 ? 4.115 4.863 -30.161 1.00 93.19 166 VAL A O 1
ATOM 1268 N N . GLY A 1 167 ? 6.317 5.064 -30.630 1.00 92.88 167 GLY A N 1
ATOM 1269 C CA . GLY A 1 167 ? 6.739 5.421 -29.273 1.00 92.88 167 GLY A CA 1
ATOM 1270 C C . GLY A 1 167 ? 6.875 4.224 -28.330 1.00 92.88 167 GLY A C 1
ATOM 1271 O O . GLY A 1 167 ? 6.803 4.413 -27.115 1.00 92.88 167 GLY A O 1
ATOM 1272 N N . GLU A 1 168 ? 7.039 3.012 -28.874 1.00 95.56 168 GLU A N 1
ATOM 1273 C CA . GLU A 1 168 ? 7.308 1.818 -28.078 1.00 95.56 168 GLU A CA 1
ATOM 1274 C C . GLU A 1 168 ? 8.589 2.001 -27.249 1.00 95.56 168 GLU A C 1
ATOM 1276 O O . GLU A 1 168 ? 9.608 2.501 -27.732 1.00 95.56 168 GLU A O 1
ATOM 1281 N N . GLN A 1 169 ? 8.520 1.621 -25.979 1.00 96.19 169 GLN A N 1
ATOM 1282 C CA . GLN A 1 169 ? 9.653 1.511 -25.075 1.00 96.19 169 GLN A CA 1
ATOM 1283 C C . GLN A 1 169 ? 9.648 0.092 -24.509 1.00 96.19 169 GLN A C 1
ATOM 1285 O O . GLN A 1 169 ? 8.609 -0.338 -23.993 1.00 96.19 169 GLN A O 1
ATOM 1290 N N . PRO A 1 170 ? 10.771 -0.636 -24.598 1.00 96.44 170 PRO A N 1
ATOM 1291 C CA . PRO A 1 170 ? 10.844 -1.987 -24.078 1.00 96.44 170 PRO A CA 1
ATOM 1292 C C . PRO A 1 170 ? 10.685 -1.979 -22.558 1.00 96.44 170 PRO A C 1
ATOM 1294 O O . PRO A 1 170 ? 11.106 -1.048 -21.872 1.00 96.44 170 PRO A O 1
ATOM 1297 N N . VAL A 1 171 ? 10.087 -3.045 -22.039 1.00 97.44 171 VAL A N 1
ATOM 1298 C CA . VAL A 1 171 ? 10.068 -3.309 -20.602 1.00 97.44 171 VAL A CA 1
ATOM 1299 C C . VAL A 1 171 ? 11.485 -3.607 -20.105 1.00 97.44 171 VAL A C 1
ATOM 1301 O O . VAL A 1 171 ? 12.236 -4.336 -20.756 1.00 97.44 171 VAL A O 1
ATOM 1304 N N . ASP A 1 172 ? 11.813 -3.093 -18.924 1.00 98.25 172 ASP A N 1
ATOM 1305 C CA . ASP A 1 172 ? 13.021 -3.378 -18.155 1.00 98.25 172 ASP A CA 1
ATOM 1306 C C . ASP A 1 172 ? 12.638 -4.074 -16.829 1.00 98.25 172 ASP A C 1
ATOM 1308 O O . ASP A 1 172 ? 12.399 -3.422 -15.804 1.00 98.25 172 ASP A O 1
ATOM 1312 N N . PRO A 1 173 ? 12.549 -5.420 -16.829 1.00 97.88 173 PRO A N 1
ATOM 1313 C CA . PRO A 1 173 ? 12.180 -6.193 -15.645 1.00 97.88 173 PRO A CA 1
ATOM 1314 C C . PRO A 1 173 ? 13.154 -6.029 -14.476 1.00 97.88 173 PRO A C 1
ATOM 1316 O O . PRO A 1 173 ? 12.738 -6.094 -13.318 1.00 97.88 173 PRO A O 1
ATOM 1319 N N . GLU A 1 174 ? 14.444 -5.840 -14.762 1.00 98.12 174 GLU A N 1
ATOM 1320 C CA . GLU A 1 174 ? 15.479 -5.749 -13.733 1.00 98.12 174 GLU A CA 1
ATOM 1321 C C . GLU A 1 174 ? 15.361 -4.431 -12.979 1.00 98.12 174 GLU A C 1
ATOM 1323 O O . GLU A 1 174 ? 15.310 -4.432 -11.744 1.00 98.12 174 GLU A O 1
ATOM 1328 N N . THR A 1 175 ? 15.212 -3.319 -13.705 1.00 98.44 175 THR A N 1
ATOM 1329 C CA . THR A 1 175 ? 14.955 -2.018 -13.084 1.00 98.44 175 THR A CA 1
ATOM 1330 C C . THR A 1 175 ? 13.622 -2.032 -12.344 1.00 98.44 175 THR A C 1
ATOM 1332 O O . THR A 1 175 ? 13.583 -1.622 -11.183 1.00 98.44 175 THR A O 1
ATOM 1335 N N . PHE A 1 176 ? 12.544 -2.562 -12.935 1.00 98.69 176 PHE A N 1
ATOM 1336 C CA . PHE A 1 176 ? 11.243 -2.643 -12.257 1.00 98.69 176 PHE A CA 1
ATOM 1337 C C . PHE A 1 176 ? 11.345 -3.378 -10.910 1.00 98.69 176 PHE A C 1
ATOM 1339 O O . PHE A 1 176 ? 10.888 -2.882 -9.868 1.00 98.69 176 PHE A O 1
ATOM 1346 N N . LYS A 1 177 ? 12.015 -4.534 -10.902 1.00 98.50 177 LYS A N 1
ATOM 1347 C CA . LYS A 1 177 ? 12.257 -5.303 -9.683 1.00 98.50 177 LYS A CA 1
ATOM 1348 C C . LYS A 1 177 ? 13.121 -4.535 -8.683 1.00 98.50 177 LYS A C 1
ATOM 1350 O O . LYS A 1 177 ? 12.749 -4.435 -7.516 1.00 98.50 177 LYS A O 1
ATOM 1355 N N . ALA A 1 178 ? 14.238 -3.959 -9.123 1.00 98.69 178 ALA A N 1
ATOM 1356 C CA . ALA A 1 178 ? 15.144 -3.220 -8.248 1.00 98.69 178 ALA A CA 1
ATOM 1357 C C . ALA A 1 178 ? 14.446 -2.036 -7.559 1.00 98.69 178 ALA A C 1
ATOM 1359 O O . ALA A 1 178 ? 14.642 -1.810 -6.362 1.00 98.69 178 ALA A O 1
ATOM 1360 N N . ARG A 1 179 ? 13.587 -1.305 -8.281 1.00 98.75 179 ARG A N 1
ATOM 1361 C CA . ARG A 1 179 ? 12.838 -0.170 -7.720 1.00 98.75 179 ARG A CA 1
ATOM 1362 C C . ARG A 1 179 ? 11.739 -0.608 -6.763 1.00 98.75 179 ARG A C 1
ATOM 1364 O O . ARG A 1 179 ? 11.611 -0.028 -5.687 1.00 98.75 179 ARG A O 1
ATOM 1371 N N . THR A 1 180 ? 10.998 -1.666 -7.084 1.00 98.69 180 THR A N 1
ATOM 1372 C CA . THR A 1 180 ? 9.990 -2.211 -6.157 1.00 98.69 180 THR A CA 1
ATOM 1373 C C . THR A 1 180 ? 10.619 -2.795 -4.885 1.00 98.69 180 THR A C 1
ATOM 1375 O O . THR A 1 180 ? 10.107 -2.569 -3.785 1.00 98.69 180 THR A O 1
ATOM 1378 N N . ASP A 1 181 ? 11.781 -3.445 -4.991 1.00 98.69 181 ASP A N 1
ATOM 1379 C CA . ASP A 1 181 ? 12.554 -3.913 -3.835 1.00 98.69 181 ASP A CA 1
ATOM 1380 C C . ASP A 1 181 ? 13.084 -2.743 -2.988 1.00 98.69 181 ASP A C 1
ATOM 1382 O O . ASP A 1 181 ? 13.017 -2.798 -1.754 1.00 98.69 181 ASP A O 1
ATOM 1386 N N . LEU A 1 182 ? 13.553 -1.660 -3.623 1.00 98.56 182 LEU A N 1
ATOM 1387 C CA . LEU A 1 182 ? 13.982 -0.441 -2.931 1.00 98.56 182 LEU A CA 1
ATOM 1388 C C . LEU A 1 182 ? 12.840 0.138 -2.085 1.00 98.56 182 LEU A C 1
ATOM 1390 O O . LEU A 1 182 ? 13.051 0.399 -0.898 1.00 98.56 182 LEU A O 1
ATOM 1394 N N . ILE A 1 183 ? 11.633 0.265 -2.651 1.00 98.69 183 ILE A N 1
ATOM 1395 C CA . ILE A 1 183 ? 10.442 0.741 -1.927 1.00 98.69 183 ILE A CA 1
ATOM 1396 C C . ILE A 1 183 ? 10.213 -0.107 -0.670 1.00 98.69 183 ILE A C 1
ATOM 1398 O O . ILE A 1 183 ? 10.113 0.422 0.440 1.00 98.69 183 ILE A O 1
ATOM 1402 N N . LEU A 1 184 ? 10.195 -1.435 -0.810 1.00 98.50 184 LEU A N 1
ATOM 1403 C CA . LEU A 1 184 ? 9.985 -2.330 0.330 1.00 98.50 184 LEU A CA 1
ATOM 1404 C C . LEU A 1 184 ? 11.114 -2.245 1.363 1.00 98.50 184 LEU A C 1
ATOM 1406 O O . LEU A 1 184 ? 10.840 -2.307 2.562 1.00 98.50 184 LEU A O 1
ATOM 1410 N N . SER A 1 185 ? 12.366 -2.097 0.925 1.00 98.25 185 SER A N 1
ATOM 1411 C CA . SER A 1 185 ? 13.522 -1.980 1.823 1.00 98.25 185 SER A CA 1
ATOM 1412 C C . SER A 1 185 ? 13.457 -0.728 2.702 1.00 98.25 185 SER A C 1
ATOM 1414 O O . SER A 1 185 ? 13.886 -0.768 3.854 1.00 98.25 185 SER A O 1
ATOM 1416 N N . LYS A 1 186 ? 12.875 0.361 2.183 1.00 97.50 186 LYS A N 1
ATOM 1417 C CA . LYS A 1 186 ? 12.672 1.617 2.911 1.00 97.50 186 LYS A CA 1
ATOM 1418 C C . LYS A 1 186 ? 11.501 1.539 3.887 1.00 97.50 186 LYS A C 1
ATOM 1420 O O . LYS A 1 186 ? 11.610 2.041 5.000 1.00 97.50 186 LYS A O 1
ATOM 1425 N N . LEU A 1 187 ? 10.404 0.885 3.500 1.00 97.69 187 LEU A N 1
ATOM 1426 C CA . LEU A 1 187 ? 9.165 0.886 4.287 1.00 97.69 187 LEU A CA 1
ATOM 1427 C C . LEU A 1 187 ? 9.099 -0.215 5.354 1.00 97.69 187 LEU A C 1
ATOM 1429 O O . LEU A 1 187 ? 8.622 0.036 6.460 1.00 97.69 187 LEU A O 1
ATOM 1433 N N . LYS A 1 188 ? 9.599 -1.426 5.076 1.00 96.56 188 LYS A N 1
ATOM 1434 C CA . LYS A 1 188 ? 9.543 -2.557 6.028 1.00 96.56 188 LYS A CA 1
ATOM 1435 C C . LYS A 1 188 ? 10.158 -2.255 7.408 1.00 96.56 188 LYS A C 1
ATOM 1437 O O . LYS A 1 188 ? 9.588 -2.699 8.403 1.00 96.56 188 LYS A O 1
ATOM 1442 N N . PRO A 1 189 ? 11.285 -1.524 7.531 1.00 96.06 189 PRO A N 1
ATOM 1443 C CA . PRO A 1 189 ? 11.848 -1.192 8.840 1.00 96.06 189 PRO A CA 1
ATOM 1444 C C . PRO A 1 189 ? 10.966 -0.259 9.676 1.00 96.06 189 PRO A C 1
ATOM 1446 O O . PRO A 1 189 ? 11.041 -0.323 10.904 1.00 96.06 189 PRO A O 1
ATOM 1449 N N . LEU A 1 190 ? 10.154 0.579 9.022 1.00 95.56 190 LEU A N 1
ATOM 1450 C CA . LEU A 1 190 ? 9.302 1.585 9.661 1.00 95.56 190 LEU A CA 1
ATOM 1451 C C . LEU A 1 190 ? 7.997 0.988 10.196 1.00 95.56 190 LEU A C 1
ATOM 1453 O O . LEU A 1 190 ? 7.491 1.432 11.222 1.00 95.56 190 LEU A O 1
ATOM 1457 N N . PHE A 1 191 ? 7.466 -0.035 9.521 1.00 96.06 191 PHE A N 1
ATOM 1458 C CA . PHE A 1 191 ? 6.157 -0.612 9.825 1.00 96.06 191 PHE A CA 1
ATOM 1459 C C . PHE A 1 191 ? 6.281 -2.110 10.094 1.00 96.06 191 PHE A C 1
ATOM 1461 O O . PHE A 1 191 ? 6.237 -2.939 9.183 1.00 96.06 191 PHE A O 1
ATOM 1468 N N . LYS A 1 192 ? 6.457 -2.461 11.369 1.00 94.69 192 LYS A N 1
ATOM 1469 C CA . LYS A 1 192 ? 6.612 -3.850 11.811 1.00 94.69 192 LYS A CA 1
ATOM 1470 C C . LYS A 1 192 ? 5.319 -4.347 12.430 1.00 94.69 192 LYS A C 1
ATOM 1472 O O . LYS A 1 192 ? 4.762 -3.681 13.296 1.00 94.69 192 LYS A O 1
ATOM 1477 N N . LEU A 1 193 ? 4.897 -5.540 12.020 1.00 93.50 193 LEU A N 1
ATOM 1478 C CA . LEU A 1 193 ? 3.771 -6.214 12.648 1.00 93.50 193 LEU A CA 1
ATOM 1479 C C . LEU A 1 193 ? 4.159 -6.612 14.077 1.00 93.50 193 LEU A C 1
ATOM 1481 O O . LEU A 1 193 ? 5.116 -7.358 14.298 1.00 93.50 193 LEU A O 1
ATOM 1485 N N . GLN A 1 194 ? 3.414 -6.094 15.036 1.00 92.75 194 GLN A N 1
ATOM 1486 C CA . GLN A 1 194 ? 3.468 -6.440 16.442 1.00 92.75 194 GLN A CA 1
ATOM 1487 C C . GLN A 1 194 ? 2.461 -7.562 16.659 1.00 92.75 194 GLN A C 1
ATOM 1489 O O . GLN A 1 194 ? 1.254 -7.332 16.629 1.00 92.75 194 GLN A O 1
ATOM 1494 N N . ALA A 1 195 ? 2.961 -8.786 16.832 1.00 85.25 195 ALA A N 1
ATOM 1495 C CA . ALA A 1 195 ? 2.105 -9.926 17.131 1.00 85.25 195 ALA A CA 1
ATOM 1496 C C . ALA A 1 195 ? 1.230 -9.617 18.350 1.00 85.25 195 ALA A C 1
ATOM 1498 O O . ALA A 1 195 ? 1.695 -8.962 19.290 1.00 85.25 195 ALA A O 1
ATOM 1499 N N . ALA A 1 196 ? -0.008 -10.116 18.336 1.00 75.62 196 ALA A N 1
ATOM 1500 C CA . ALA A 1 196 ? -0.859 -10.072 19.513 1.00 75.62 196 ALA A CA 1
ATOM 1501 C C . ALA A 1 196 ? -0.050 -10.593 20.705 1.00 75.62 196 ALA A C 1
ATOM 1503 O O . ALA A 1 196 ? 0.523 -11.688 20.641 1.00 75.62 196 ALA A O 1
ATOM 1504 N N . ALA A 1 197 ? 0.050 -9.790 21.766 1.00 58.56 197 ALA A N 1
ATOM 1505 C CA . ALA A 1 197 ? 0.577 -10.293 23.017 1.00 58.56 197 ALA A CA 1
ATOM 1506 C C . ALA A 1 197 ? -0.320 -11.472 23.384 1.00 58.56 197 ALA A C 1
ATOM 1508 O O . ALA A 1 197 ? -1.508 -11.281 23.640 1.00 58.56 197 ALA A O 1
ATOM 1509 N N . ALA A 1 198 ? 0.222 -12.692 23.326 1.00 48.91 198 ALA A N 1
ATOM 1510 C CA . ALA A 1 198 ? -0.437 -13.825 23.944 1.00 48.91 198 ALA A CA 1
ATOM 1511 C C . ALA A 1 198 ? -0.772 -13.358 25.355 1.00 48.91 198 ALA A C 1
ATOM 1513 O O . ALA A 1 198 ? 0.140 -12.903 26.054 1.00 48.91 198 ALA A O 1
ATOM 1514 N N . GLU A 1 199 ? -2.052 -13.381 25.731 1.00 43.59 199 GLU A N 1
ATOM 1515 C CA . GLU A 1 199 ? -2.432 -13.183 27.119 1.00 43.59 199 GLU A CA 1
ATOM 1516 C C . GLU A 1 199 ? -1.533 -14.119 27.919 1.00 43.59 199 GLU A C 1
ATOM 1518 O O . GLU A 1 199 ? -1.653 -15.345 27.839 1.00 43.59 199 GLU A O 1
ATOM 1523 N N . GLN A 1 200 ? -0.543 -13.554 28.616 1.00 36.59 200 GLN A N 1
ATOM 1524 C CA . GLN A 1 200 ? 0.118 -14.317 29.644 1.00 36.59 200 GLN A CA 1
ATOM 1525 C C . GLN A 1 200 ? -1.023 -14.700 30.573 1.00 36.59 200 GLN A C 1
ATOM 1527 O O . GLN A 1 200 ? -1.731 -13.793 31.024 1.00 36.59 200 GLN A O 1
ATOM 1532 N N . PRO A 1 201 ? -1.253 -15.998 30.839 1.00 40.59 201 PRO A N 1
ATOM 1533 C CA . PRO A 1 201 ? -2.148 -16.349 31.914 1.00 40.59 201 PRO A CA 1
ATOM 1534 C C . PRO A 1 201 ? -1.584 -15.614 33.118 1.00 40.59 201 PRO A C 1
ATOM 1536 O O . PRO A 1 201 ? -0.426 -15.831 33.489 1.00 40.59 201 PRO A O 1
ATOM 1539 N N . THR A 1 202 ? -2.361 -14.676 33.655 1.00 37.22 202 THR A N 1
ATOM 1540 C CA . THR A 1 202 ? -2.119 -14.081 34.956 1.00 37.22 202 THR A CA 1
ATOM 1541 C C . THR A 1 202 ? -1.980 -15.277 35.872 1.00 37.22 202 THR A C 1
ATOM 1543 O O . THR A 1 202 ? -2.961 -15.940 36.209 1.00 37.22 202 THR A O 1
ATOM 1546 N N . ALA A 1 203 ? -0.731 -15.639 36.159 1.00 42.62 203 ALA A N 1
ATOM 1547 C CA . ALA A 1 203 ? -0.411 -16.651 37.127 1.00 42.62 203 ALA A CA 1
ATOM 1548 C C . ALA A 1 203 ? -1.005 -16.102 38.413 1.00 42.62 203 ALA A C 1
ATOM 1550 O O . ALA A 1 203 ? -0.466 -15.168 39.005 1.00 42.62 203 ALA A O 1
ATOM 1551 N N . ALA A 1 204 ? -2.182 -16.615 38.768 1.00 47.25 204 ALA A N 1
ATOM 1552 C CA . ALA A 1 204 ? -2.738 -16.451 40.084 1.00 47.25 204 ALA A CA 1
ATOM 1553 C C . ALA A 1 204 ? -1.635 -16.912 41.030 1.00 47.25 204 ALA A C 1
ATOM 1555 O O . ALA A 1 204 ? -1.293 -18.095 41.082 1.00 47.25 204 ALA A O 1
ATOM 1556 N N . GLU A 1 205 ? -1.011 -15.936 41.677 1.00 45.25 205 GLU A N 1
ATOM 1557 C CA . GLU A 1 205 ? -0.023 -16.146 42.710 1.00 45.25 205 GLU A CA 1
ATOM 1558 C C . GLU A 1 205 ? -0.652 -17.120 43.717 1.00 45.25 205 GLU A C 1
ATOM 1560 O O . GLU A 1 205 ? -1.715 -16.823 44.275 1.00 45.25 205 GLU A O 1
ATOM 1565 N N . PRO A 1 206 ? -0.094 -18.330 43.895 1.00 43.91 206 PRO A N 1
ATOM 1566 C CA . PRO A 1 206 ? -0.674 -19.290 44.808 1.00 43.91 206 PRO A CA 1
ATOM 1567 C C . PRO A 1 206 ? -0.539 -18.715 46.212 1.00 43.91 206 PRO A C 1
ATOM 1569 O O . PRO A 1 206 ? 0.566 -18.550 46.734 1.00 43.91 206 PRO A O 1
ATOM 1572 N N . ALA A 1 207 ? -1.684 -18.398 46.813 1.00 41.62 207 ALA A N 1
ATOM 1573 C CA . ALA A 1 207 ? -1.771 -17.992 48.200 1.00 41.62 207 ALA A CA 1
ATOM 1574 C C . ALA A 1 207 ? -1.000 -18.996 49.071 1.00 41.62 207 ALA A C 1
ATOM 1576 O O . ALA A 1 207 ? -1.293 -20.192 49.123 1.00 41.62 207 ALA A O 1
ATOM 1577 N N . LYS A 1 208 ? 0.027 -18.467 49.727 1.00 43.03 208 LYS A N 1
ATOM 1578 C CA . LYS A 1 208 ? 0.905 -19.122 50.694 1.00 43.03 208 LYS A CA 1
ATOM 1579 C C . LYS A 1 208 ? 0.065 -19.904 51.726 1.00 43.03 208 LYS A C 1
ATOM 1581 O O . LYS A 1 208 ? -0.756 -19.283 52.402 1.00 43.03 208 LYS A O 1
ATOM 1586 N N . PRO A 1 209 ? 0.252 -21.224 51.907 1.00 40.69 209 PRO A N 1
ATOM 1587 C CA . PRO A 1 209 ? -0.479 -21.953 52.933 1.00 40.69 209 PRO A CA 1
ATOM 1588 C C . PRO A 1 209 ? 0.109 -21.641 54.315 1.00 40.69 209 PRO A C 1
ATOM 1590 O O . PRO A 1 209 ? 1.292 -21.864 54.581 1.00 40.69 209 PRO A O 1
ATOM 1593 N N . THR A 1 210 ? -0.731 -21.119 55.206 1.00 44.28 210 THR A N 1
ATOM 1594 C CA . THR A 1 210 ? -0.475 -21.059 56.649 1.00 44.28 210 THR A CA 1
ATOM 1595 C C . THR A 1 210 ? -0.413 -22.487 57.213 1.00 44.28 210 THR A C 1
ATOM 1597 O O . THR A 1 210 ? -1.323 -23.274 56.949 1.00 44.28 210 THR A O 1
ATOM 1600 N N . PRO A 1 211 ? 0.617 -22.857 57.996 1.00 46.09 211 PRO A N 1
ATOM 1601 C CA . PRO A 1 211 ? 0.723 -24.195 58.563 1.00 46.09 211 PRO A CA 1
ATOM 1602 C C . PRO A 1 211 ? -0.152 -24.326 59.818 1.00 46.09 211 PRO A C 1
ATOM 1604 O O . PRO A 1 211 ? 0.053 -23.617 60.802 1.00 46.09 211 PRO A O 1
ATOM 1607 N N . ALA A 1 212 ? -1.094 -25.270 59.803 1.00 40.78 212 ALA A N 1
ATOM 1608 C CA . ALA A 1 212 ? -1.765 -25.769 61.000 1.00 40.78 212 ALA A CA 1
ATOM 1609 C C . ALA A 1 212 ? -1.362 -27.231 61.251 1.00 40.78 212 ALA A C 1
ATOM 1611 O O . ALA A 1 212 ? -1.319 -28.057 60.341 1.00 40.78 212 ALA A O 1
ATOM 1612 N N . ALA A 1 213 ? -1.013 -27.497 62.507 1.00 38.28 213 ALA A N 1
ATOM 1613 C CA . ALA A 1 213 ? -0.489 -28.741 63.062 1.00 38.28 213 ALA A CA 1
ATOM 1614 C C . ALA A 1 213 ? -1.513 -29.911 63.083 1.00 38.28 213 ALA A C 1
ATOM 1616 O O . ALA A 1 213 ? -2.705 -29.696 62.867 1.00 38.28 213 ALA A O 1
ATOM 1617 N N . PRO A 1 214 ? -1.051 -31.158 63.326 1.00 48.62 214 PRO A N 1
ATOM 1618 C CA . PRO A 1 214 ? -1.674 -32.377 62.813 1.00 48.62 214 PRO A CA 1
ATOM 1619 C C . PRO A 1 214 ? -2.603 -33.073 63.818 1.00 48.62 214 PRO A C 1
ATOM 1621 O O . PRO A 1 214 ? -2.337 -33.072 65.019 1.00 48.62 214 PRO A O 1
ATOM 1624 N N . ALA A 1 215 ? -3.614 -33.795 63.321 1.00 37.62 215 ALA A N 1
ATOM 1625 C CA . ALA A 1 215 ? -4.244 -34.883 64.072 1.00 37.62 215 ALA A CA 1
ATOM 1626 C C . ALA A 1 215 ? -4.950 -35.914 63.167 1.00 37.62 215 ALA A C 1
ATOM 1628 O O . ALA A 1 215 ? -5.947 -35.613 62.528 1.00 37.62 215 ALA A O 1
ATOM 1629 N N . LYS A 1 216 ? -4.394 -37.132 63.213 1.00 38.50 216 LYS A N 1
ATOM 1630 C CA . LYS A 1 216 ? -5.006 -38.474 63.281 1.00 38.50 216 LYS A CA 1
ATOM 1631 C C . LYS A 1 216 ? -6.096 -38.948 62.296 1.00 38.50 216 LYS A C 1
ATOM 1633 O O . LYS A 1 216 ? -7.052 -38.284 61.936 1.00 38.50 216 LYS A O 1
ATOM 1638 N N . SER A 1 217 ? -5.881 -40.216 61.971 1.00 38.94 217 SER A N 1
ATOM 1639 C CA . SER A 1 217 ? -6.449 -41.162 61.016 1.00 38.94 217 SER A CA 1
ATOM 1640 C C . SER A 1 217 ? -7.809 -41.801 61.363 1.00 38.94 217 SER A C 1
ATOM 1642 O O . SER A 1 217 ? -8.104 -42.021 62.534 1.00 38.94 217 SER A O 1
ATOM 1644 N N . GLU A 1 218 ? -8.466 -42.269 60.280 1.00 39.06 218 GLU A N 1
ATOM 1645 C CA . GLU A 1 218 ? -9.365 -43.450 60.138 1.00 39.06 218 GLU A CA 1
ATOM 1646 C C . GLU A 1 218 ? -10.868 -43.350 60.538 1.00 39.06 218 GLU A C 1
ATOM 1648 O O . GLU A 1 218 ? -11.232 -42.507 61.351 1.00 39.06 218 GLU A O 1
ATOM 1653 N N . PRO A 1 219 ? -11.777 -44.227 60.024 1.00 46.81 219 PRO A N 1
ATOM 1654 C CA . PRO A 1 219 ? -12.194 -44.379 58.618 1.00 46.81 219 PRO A CA 1
ATOM 1655 C C . PRO A 1 219 ? -13.739 -44.468 58.406 1.00 46.81 219 PRO A C 1
ATOM 1657 O O . PRO A 1 219 ? -14.517 -44.663 59.330 1.00 46.81 219 PRO A O 1
ATOM 1660 N N . ALA A 1 220 ? -14.146 -44.367 57.132 1.00 39.31 220 ALA A N 1
ATOM 1661 C CA . ALA A 1 220 ? -15.344 -44.901 56.452 1.00 39.31 220 ALA A CA 1
ATOM 1662 C C . ALA A 1 220 ? -16.669 -45.161 57.219 1.00 39.31 220 ALA A C 1
ATOM 1664 O O . ALA A 1 220 ? -16.771 -46.096 58.013 1.00 39.31 220 ALA A O 1
ATOM 1665 N N . LYS A 1 221 ? -17.764 -44.526 56.756 1.00 36.56 221 LYS A N 1
ATOM 1666 C CA . LYS A 1 221 ? -19.049 -45.229 56.552 1.00 36.56 221 LYS A CA 1
ATOM 1667 C C . LYS A 1 221 ? -20.024 -44.516 55.604 1.00 36.56 221 LYS A C 1
ATOM 1669 O O . LYS A 1 221 ? -20.271 -43.321 55.698 1.00 36.56 221 LYS A O 1
ATOM 1674 N N . THR A 1 222 ? -20.564 -45.343 54.719 1.00 36.91 222 THR A N 1
ATOM 1675 C CA . THR A 1 222 ? -21.699 -45.233 53.797 1.00 36.91 222 THR A CA 1
ATOM 1676 C C . THR A 1 222 ? -22.979 -44.665 54.417 1.00 36.91 222 THR A C 1
ATOM 1678 O O . THR A 1 222 ? -23.326 -45.109 55.506 1.00 36.91 222 THR A O 1
ATOM 1681 N N . THR A 1 223 ? -23.719 -43.828 53.667 1.00 38.59 223 THR A N 1
ATOM 1682 C CA . THR A 1 223 ? -25.199 -43.884 53.514 1.00 38.59 223 THR A CA 1
ATOM 1683 C C . THR A 1 223 ? -25.710 -42.870 52.472 1.00 38.59 223 THR A C 1
ATOM 1685 O O . THR A 1 223 ? -25.673 -41.666 52.697 1.00 38.59 223 THR A O 1
ATOM 1688 N N . GLU A 1 224 ? -26.213 -43.386 51.347 1.00 40.97 224 GLU A N 1
ATOM 1689 C CA . GLU A 1 224 ? -27.423 -42.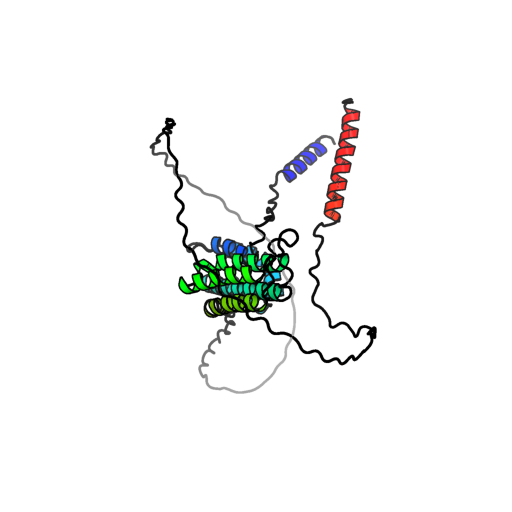910 50.634 1.00 40.97 224 GLU A CA 1
ATOM 1690 C C . GLU A 1 224 ? -28.672 -43.166 51.539 1.00 40.97 224 GLU A C 1
ATOM 1692 O O . GLU A 1 224 ? -28.493 -43.863 52.546 1.00 40.97 224 GLU A O 1
ATOM 1697 N N . PRO A 1 225 ? -29.936 -42.770 51.229 1.00 51.34 225 PRO A N 1
ATOM 1698 C CA . PRO A 1 225 ? -30.451 -42.094 50.030 1.00 51.34 225 PRO A CA 1
ATOM 1699 C C . PRO A 1 225 ? -31.577 -41.046 50.250 1.00 51.34 225 PRO A C 1
ATOM 1701 O O . PRO A 1 225 ? -32.023 -40.797 51.365 1.00 51.34 225 PRO A O 1
ATOM 1704 N N . ALA A 1 226 ? -32.110 -40.578 49.107 1.00 35.34 226 ALA A N 1
ATOM 1705 C CA . ALA A 1 226 ? -33.489 -40.118 48.868 1.00 35.34 226 ALA A CA 1
ATOM 1706 C C . ALA A 1 226 ? -33.849 -38.694 49.346 1.00 35.34 226 ALA A C 1
ATOM 1708 O O . ALA A 1 226 ? -33.373 -38.228 50.366 1.00 35.34 226 ALA A O 1
ATOM 1709 N N . LYS A 1 227 ? -34.756 -37.923 48.738 1.00 35.53 227 LYS A N 1
ATOM 1710 C CA . LYS A 1 227 ? -35.562 -37.918 47.498 1.00 35.53 227 LYS A CA 1
ATOM 1711 C C . LYS A 1 227 ? -36.568 -36.789 47.761 1.00 35.53 227 LYS A C 1
ATOM 1713 O O . LYS A 1 227 ? -37.285 -36.940 48.736 1.00 35.53 227 LYS A O 1
ATOM 1718 N N . THR A 1 228 ? -36.659 -35.744 46.931 1.00 35.12 228 THR A N 1
ATOM 1719 C CA . THR A 1 228 ? -37.927 -35.047 46.585 1.00 35.12 228 THR A CA 1
ATOM 1720 C C . THR A 1 228 ? -37.681 -33.860 45.648 1.00 35.12 228 THR A C 1
ATOM 1722 O O . THR A 1 228 ? -37.083 -32.863 46.028 1.00 35.12 228 THR A O 1
ATOM 1725 N N . GLU A 1 229 ? -38.119 -34.071 44.409 1.00 38.88 229 GLU A N 1
ATOM 1726 C CA . GLU A 1 229 ? -38.913 -33.242 43.484 1.00 38.88 229 GLU A CA 1
ATOM 1727 C C . GLU A 1 229 ? -39.385 -31.798 43.824 1.00 38.88 229 GLU A C 1
ATOM 1729 O O . GLU A 1 229 ? -39.336 -31.354 44.968 1.00 38.88 229 GLU A O 1
ATOM 1734 N N . PRO A 1 230 ? -39.836 -31.048 42.787 1.00 52.72 230 PRO A N 1
ATOM 1735 C CA . PRO A 1 230 ? -39.586 -29.621 42.597 1.00 52.72 230 PRO A CA 1
ATOM 1736 C C . PRO A 1 230 ? -40.794 -28.733 42.922 1.00 52.72 230 PRO A C 1
ATOM 1738 O O . PRO A 1 230 ? -41.925 -29.205 43.014 1.00 52.72 230 PRO A O 1
ATOM 1741 N N . SER A 1 231 ? -40.580 -27.414 42.964 1.00 36.31 231 SER A N 1
ATOM 1742 C CA . SER A 1 231 ? -41.682 -26.451 42.911 1.00 36.31 231 SER A CA 1
ATOM 1743 C C . SER A 1 231 ? -41.362 -25.241 42.031 1.00 36.31 231 SER A C 1
ATOM 1745 O O . SER A 1 231 ? -40.386 -24.525 42.239 1.00 36.31 231 SER A O 1
ATOM 1747 N N . LYS A 1 232 ? -42.227 -25.048 41.028 1.00 39.59 232 LYS A N 1
ATOM 1748 C CA . LYS A 1 232 ? -42.448 -23.818 40.253 1.00 39.59 232 LYS A CA 1
ATOM 1749 C C . LYS A 1 232 ? -43.026 -22.726 41.158 1.00 39.59 232 LYS A C 1
ATOM 1751 O O . LYS A 1 232 ? -43.877 -23.048 41.977 1.00 39.59 232 LYS A O 1
ATOM 1756 N N . THR A 1 233 ? -42.724 -21.452 40.894 1.00 33.94 233 THR A N 1
ATOM 1757 C CA . THR A 1 233 ? -43.652 -20.298 41.031 1.00 33.94 233 THR A CA 1
ATOM 1758 C C . THR A 1 233 ? -43.076 -19.134 40.186 1.00 33.94 233 THR A C 1
ATOM 1760 O O . THR A 1 233 ? -41.907 -18.812 40.356 1.00 33.94 233 THR A O 1
ATOM 1763 N N . THR A 1 234 ? -43.673 -18.743 39.046 1.00 32.91 234 THR A N 1
ATOM 1764 C CA . THR A 1 234 ? -44.628 -17.610 38.830 1.00 32.91 234 THR A CA 1
ATOM 1765 C C . THR A 1 234 ? -44.051 -16.245 39.255 1.00 32.91 234 THR A C 1
ATOM 1767 O O . THR A 1 234 ? -43.769 -16.037 40.424 1.00 32.91 234 THR A O 1
ATOM 1770 N N . ALA A 1 235 ? -43.622 -15.408 38.301 1.00 35.75 235 ALA A N 1
ATOM 1771 C CA . ALA A 1 235 ? -44.322 -14.215 37.778 1.00 35.75 235 ALA A CA 1
ATOM 1772 C C . ALA A 1 235 ? -44.657 -13.141 38.832 1.00 35.75 235 ALA A C 1
ATOM 1774 O O . ALA A 1 235 ? -45.446 -13.414 39.725 1.00 35.75 235 ALA A O 1
ATOM 1775 N N . ASP A 1 236 ? -44.125 -11.921 38.687 1.00 34.56 236 ASP A N 1
ATOM 1776 C CA . ASP A 1 236 ? -44.917 -10.733 38.325 1.00 34.56 236 ASP A CA 1
ATOM 1777 C C . ASP A 1 236 ? -44.006 -9.520 38.030 1.00 34.56 236 ASP A C 1
ATOM 1779 O O . ASP A 1 236 ? -42.818 -9.493 38.348 1.00 34.56 236 ASP A O 1
ATOM 1783 N N . SER A 1 237 ? -44.613 -8.553 37.358 1.00 36.41 237 SER A N 1
ATOM 1784 C CA . SER A 1 237 ? -44.124 -7.303 36.796 1.00 36.41 237 SER A CA 1
ATOM 1785 C C . SER A 1 237 ? -43.854 -6.241 37.865 1.00 36.41 237 SER A C 1
ATOM 1787 O O . SER A 1 237 ? -44.487 -6.264 38.914 1.00 36.41 237 SER A O 1
ATOM 1789 N N . GLN A 1 238 ? -43.074 -5.200 37.534 1.00 38.34 238 GLN A N 1
ATOM 1790 C CA . GLN A 1 238 ? -43.473 -3.817 37.847 1.00 38.34 238 GLN A CA 1
ATOM 1791 C C . GLN A 1 238 ? -42.679 -2.736 37.086 1.00 38.34 238 GLN A C 1
ATOM 1793 O O . GLN A 1 238 ? -41.455 -2.699 37.057 1.00 38.34 238 GLN A O 1
ATOM 1798 N N . LYS A 1 239 ? -43.473 -1.839 36.495 1.00 38.72 239 LYS A N 1
ATOM 1799 C CA . LYS A 1 239 ? -43.235 -0.471 35.994 1.00 38.72 239 LYS A CA 1
ATOM 1800 C C . LYS A 1 239 ? -43.075 0.491 37.198 1.00 38.72 239 LYS A C 1
ATOM 1802 O O . LYS A 1 239 ? -43.708 0.208 38.214 1.00 38.72 239 LYS A O 1
ATOM 1807 N N . PRO A 1 240 ? -42.332 1.619 37.132 1.00 47.84 240 PRO A N 1
ATOM 1808 C CA . PRO A 1 240 ? -42.906 2.969 36.870 1.00 47.84 240 PRO A CA 1
ATOM 1809 C C . PRO A 1 240 ? -41.950 3.874 36.036 1.00 47.84 240 PRO A C 1
ATOM 1811 O O . PRO A 1 240 ? -40.743 3.708 36.082 1.00 47.84 240 PRO A O 1
ATOM 1814 N N . ALA A 1 241 ? -42.413 4.674 35.067 1.00 35.97 241 ALA A N 1
ATOM 1815 C CA . ALA A 1 241 ? -43.019 6.021 35.128 1.00 35.97 241 ALA A CA 1
ATOM 1816 C C . ALA A 1 241 ? -42.021 7.209 35.067 1.00 35.97 241 ALA A C 1
ATOM 1818 O O . ALA A 1 241 ? -41.009 7.244 35.751 1.00 35.97 241 ALA A O 1
ATOM 1819 N N . ALA A 1 242 ? -42.382 8.156 34.194 1.00 40.62 242 ALA A N 1
ATOM 1820 C CA . ALA A 1 242 ? -41.713 9.376 33.737 1.00 40.62 242 ALA A CA 1
ATOM 1821 C C . ALA A 1 242 ? -41.453 10.464 34.795 1.00 40.62 242 ALA A C 1
ATOM 1823 O O . ALA A 1 242 ? -42.177 10.529 35.785 1.00 40.62 242 ALA A O 1
ATOM 1824 N N . SER A 1 243 ? -40.537 11.399 34.483 1.00 40.31 243 SER A N 1
ATOM 1825 C CA . SER A 1 243 ? -40.612 12.845 34.804 1.00 40.31 243 SER A CA 1
ATOM 1826 C C . SER A 1 243 ? -39.579 13.657 33.991 1.00 40.31 243 SER A C 1
ATOM 1828 O O . SER A 1 243 ? -38.385 13.392 34.085 1.00 40.31 243 SER A O 1
ATOM 1830 N N . GLU A 1 244 ? -40.041 14.651 33.222 1.00 45.62 244 GLU A N 1
ATOM 1831 C CA . GLU A 1 244 ? -39.261 15.818 32.746 1.00 45.62 244 GLU A CA 1
ATOM 1832 C C . GLU A 1 244 ? -39.131 16.872 33.876 1.00 45.62 244 GLU A C 1
ATOM 1834 O O . GLU A 1 244 ? -39.858 16.769 34.872 1.00 45.62 244 GLU A O 1
ATOM 1839 N N . PRO A 1 245 ? -38.264 17.907 33.748 1.00 51.78 245 PRO A N 1
ATOM 1840 C CA . PRO A 1 245 ? -38.785 19.208 33.284 1.00 51.78 245 PRO A CA 1
ATOM 1841 C C . PRO A 1 245 ? -37.835 20.101 32.436 1.00 51.78 245 PRO A C 1
ATOM 1843 O O . PRO A 1 245 ? -36.622 19.920 32.382 1.00 51.78 245 PRO A O 1
ATOM 1846 N N . LYS A 1 246 ? -38.483 21.103 31.816 1.00 39.84 246 LYS A N 1
ATOM 1847 C CA . LYS A 1 246 ? -38.061 22.263 30.991 1.00 39.84 246 LYS A CA 1
ATOM 1848 C C . LYS A 1 246 ? -37.055 23.270 31.596 1.00 39.84 246 LYS A C 1
ATOM 1850 O O . LYS A 1 246 ? -37.156 23.588 32.775 1.00 39.84 246 LYS A O 1
ATOM 1855 N N . ALA A 1 247 ? -36.303 23.935 30.702 1.00 40.62 247 ALA A N 1
ATOM 1856 C CA . ALA A 1 247 ? -36.065 25.401 30.586 1.00 40.62 247 ALA A CA 1
ATOM 1857 C C . ALA A 1 247 ? -35.366 25.639 29.216 1.00 40.62 247 ALA A C 1
ATOM 1859 O O . ALA A 1 247 ? -34.403 24.941 28.928 1.00 40.62 247 ALA A O 1
ATOM 1860 N N . GLU A 1 248 ? -35.854 26.368 28.203 1.00 37.22 248 GLU A N 1
ATOM 1861 C CA . GLU A 1 248 ? -36.268 27.780 28.039 1.00 37.22 248 GLU A CA 1
ATOM 1862 C C . GLU A 1 248 ? -35.130 28.806 28.179 1.00 37.22 248 GLU A C 1
ATOM 1864 O O . GLU A 1 248 ? -34.885 29.294 29.274 1.00 37.22 248 GLU A O 1
ATOM 1869 N N . VAL A 1 249 ? -34.486 29.151 27.048 1.00 40.00 249 VAL A N 1
ATOM 1870 C CA . VAL A 1 249 ? -33.900 30.478 26.753 1.00 40.00 249 VAL A CA 1
ATOM 1871 C C . VAL A 1 249 ? -33.954 30.717 25.231 1.00 40.00 249 VAL A C 1
ATOM 1873 O O . VAL A 1 249 ? -33.479 29.897 24.448 1.00 40.00 249 VAL A O 1
ATOM 1876 N N . GLU A 1 250 ? -34.526 31.851 24.832 1.00 46.31 250 GLU A N 1
ATOM 1877 C CA . GLU A 1 250 ? -34.558 32.434 23.479 1.00 46.31 250 GLU A CA 1
ATOM 1878 C C . GLU A 1 250 ? -33.806 33.802 23.517 1.00 46.31 250 GLU A C 1
ATOM 1880 O O . GLU A 1 250 ? -33.351 34.208 24.588 1.00 46.31 250 GLU A O 1
ATOM 1885 N N . PRO A 1 251 ? -33.666 34.563 22.416 1.00 51.22 251 PRO A N 1
ATOM 1886 C CA . PRO A 1 251 ? -32.568 34.510 21.453 1.00 51.22 251 PRO A CA 1
ATOM 1887 C C . PRO A 1 251 ? -31.665 35.764 21.479 1.00 51.22 251 PRO A C 1
ATOM 1889 O O . PRO A 1 251 ? -32.057 36.837 21.937 1.00 51.22 251 PRO A O 1
ATOM 1892 N N . ALA A 1 252 ? -30.471 35.663 20.883 1.00 37.53 252 ALA A N 1
ATOM 1893 C CA . ALA A 1 252 ? -29.628 36.814 20.559 1.00 37.53 252 ALA A CA 1
ATOM 1894 C C . ALA A 1 252 ? -29.325 36.884 19.053 1.00 37.53 252 ALA A C 1
ATOM 1896 O O . ALA A 1 252 ? -29.126 35.884 18.370 1.00 37.53 252 ALA A O 1
ATOM 1897 N N . LYS A 1 253 ? -29.359 38.127 18.589 1.00 37.44 253 LYS A N 1
ATOM 1898 C CA . LYS A 1 253 ? -29.372 38.693 17.239 1.00 37.44 253 LYS A CA 1
ATOM 1899 C C . LYS A 1 253 ? -27.946 39.058 16.797 1.00 37.44 253 LYS A C 1
ATOM 1901 O O . LYS A 1 253 ? -27.176 39.423 17.674 1.00 37.44 253 LYS A O 1
ATOM 1906 N N . GLN A 1 254 ? -27.684 39.055 15.479 1.00 35.59 254 GLN A N 1
ATOM 1907 C CA . GLN A 1 254 ? -26.599 39.709 14.689 1.00 35.59 254 GLN A CA 1
ATOM 1908 C C . GLN A 1 254 ? -25.958 38.712 13.708 1.00 35.59 254 GLN A C 1
ATOM 1910 O O . GLN A 1 254 ? -25.739 37.568 14.076 1.00 35.59 254 GLN A O 1
ATOM 1915 N N . GLU A 1 255 ? -25.577 39.019 12.470 1.00 36.31 255 GLU A N 1
ATOM 1916 C CA . GLU A 1 255 ? -25.749 40.140 11.532 1.00 36.31 255 GLU A CA 1
ATOM 1917 C C . GLU A 1 255 ? -25.239 39.598 10.172 1.00 36.31 255 GLU A C 1
ATOM 1919 O O . GLU A 1 255 ? -24.300 38.802 10.140 1.00 36.31 255 GLU A O 1
ATOM 1924 N N . GLU A 1 256 ? -25.860 39.989 9.055 1.00 43.94 256 GLU A N 1
ATOM 1925 C CA . GLU A 1 256 ? -25.307 39.808 7.700 1.00 43.94 256 GLU A CA 1
ATOM 1926 C C . GLU A 1 256 ? -24.017 40.637 7.520 1.00 43.94 256 GLU A C 1
ATOM 1928 O O . GLU A 1 256 ? -23.815 41.627 8.226 1.00 43.94 256 GLU A O 1
ATOM 1933 N N . PRO A 1 257 ? -23.180 40.321 6.511 1.00 50.16 257 PRO A N 1
ATOM 1934 C CA . PRO A 1 257 ? -23.259 41.179 5.326 1.00 50.16 257 PRO A CA 1
ATOM 1935 C C . PRO A 1 257 ? -23.121 40.463 3.967 1.00 50.16 257 PRO A C 1
ATOM 1937 O O . PRO A 1 257 ? -22.222 39.665 3.724 1.00 50.16 257 PRO A O 1
ATOM 1940 N N . ALA A 1 258 ? -24.031 40.866 3.078 1.00 37.84 258 ALA A N 1
ATOM 1941 C CA . ALA A 1 258 ? -23.827 41.388 1.722 1.00 37.84 258 ALA A CA 1
ATOM 1942 C C . ALA A 1 258 ? -22.997 40.608 0.676 1.00 37.84 258 ALA A C 1
ATOM 1944 O O . ALA A 1 258 ? -21.770 40.561 0.681 1.00 37.84 258 ALA A O 1
ATOM 1945 N N . LYS A 1 259 ? -23.732 40.185 -0.362 1.00 38.19 259 LYS A N 1
ATOM 1946 C CA . LYS A 1 259 ? -23.294 40.105 -1.764 1.00 38.19 259 LYS A CA 1
ATOM 1947 C C . LYS A 1 259 ? -22.996 41.500 -2.333 1.00 38.19 259 LYS A C 1
ATOM 1949 O O . LYS A 1 259 ? -23.817 42.401 -2.174 1.00 38.19 259 LYS A O 1
ATOM 1954 N N . THR A 1 260 ? -21.977 41.591 -3.186 1.00 39.38 260 THR A N 1
ATOM 1955 C CA . THR A 1 260 ? -21.916 42.579 -4.275 1.00 39.38 260 THR A CA 1
ATOM 1956 C C . THR A 1 260 ? -21.389 41.914 -5.546 1.00 39.38 260 THR A C 1
ATOM 1958 O O . THR A 1 260 ? -20.500 41.067 -5.502 1.00 39.38 260 THR A O 1
ATOM 1961 N N . ALA A 1 261 ? -22.022 42.260 -6.663 1.00 38.91 261 ALA A N 1
ATOM 1962 C CA . ALA A 1 261 ? -21.749 41.801 -8.018 1.00 38.91 261 ALA A CA 1
ATOM 1963 C C . ALA A 1 261 ? -20.519 42.507 -8.636 1.00 38.91 261 ALA A C 1
ATOM 1965 O O . ALA A 1 261 ? -20.148 43.585 -8.179 1.00 38.91 261 ALA A O 1
ATOM 1966 N N . GLY A 1 262 ? -19.924 41.908 -9.681 1.00 32.44 262 GLY A N 1
ATOM 1967 C CA . GLY A 1 262 ? -18.999 42.581 -10.623 1.00 32.44 262 GLY A CA 1
ATOM 1968 C C . GLY A 1 262 ? -19.746 43.532 -11.579 1.00 32.44 262 GLY A C 1
ATOM 1969 O O . GLY A 1 262 ? -20.857 43.933 -11.225 1.00 32.44 262 GLY A O 1
ATOM 1970 N N . PRO A 1 263 ? -19.272 43.827 -12.812 1.00 54.34 263 PRO A N 1
ATOM 1971 C CA . PRO A 1 263 ? -17.988 43.542 -13.484 1.00 54.34 263 PRO A CA 1
ATOM 1972 C C . PRO A 1 263 ? -17.296 44.827 -14.028 1.00 54.34 263 PRO A C 1
ATOM 1974 O O . PRO A 1 263 ? -17.927 45.875 -14.075 1.00 54.34 263 PRO A O 1
ATOM 1977 N N . GLU A 1 264 ? -16.054 44.755 -14.528 1.00 36.38 264 GLU A N 1
ATOM 1978 C CA . GLU A 1 264 ? -15.581 45.725 -15.540 1.00 36.38 264 GLU A CA 1
ATOM 1979 C C . GLU A 1 264 ? -14.497 45.125 -16.454 1.00 36.38 264 GLU A C 1
ATOM 1981 O O . GLU A 1 264 ? -13.503 44.559 -15.996 1.00 36.38 264 GLU A O 1
ATOM 1986 N N . GLU A 1 265 ? -14.764 45.208 -17.758 1.00 40.28 265 GLU A N 1
ATOM 1987 C CA . GLU A 1 265 ? -13.879 44.939 -18.892 1.00 40.28 265 GLU A CA 1
ATOM 1988 C C . GLU A 1 265 ? -12.808 46.029 -19.033 1.00 40.28 265 GLU A C 1
ATOM 1990 O O . GLU A 1 265 ? -13.124 47.204 -18.893 1.00 40.28 265 GLU A O 1
ATOM 1995 N N . ALA A 1 266 ? -11.594 45.649 -19.446 1.00 33.72 266 ALA A N 1
ATOM 1996 C CA . ALA A 1 266 ? -10.806 46.387 -20.444 1.00 33.72 266 ALA A CA 1
ATOM 1997 C C . ALA A 1 266 ? -9.580 45.562 -20.894 1.00 33.72 266 ALA A C 1
ATOM 1999 O O . ALA A 1 266 ? -8.562 45.474 -20.211 1.00 33.72 266 ALA A O 1
ATOM 2000 N N . GLN A 1 267 ? -9.698 44.946 -22.070 1.00 40.28 267 GLN A N 1
ATOM 2001 C CA . GLN A 1 267 ? -8.617 44.782 -23.060 1.00 40.28 267 GLN A CA 1
ATOM 2002 C C . GLN A 1 267 ? -8.484 46.112 -23.850 1.00 40.28 267 GLN A C 1
ATOM 2004 O O . GLN A 1 267 ? -9.370 46.955 -23.697 1.00 40.28 267 GLN A O 1
ATOM 2009 N N . PRO A 1 268 ? -7.586 46.275 -24.847 1.00 59.44 268 PRO A N 1
ATOM 2010 C CA . PRO A 1 268 ? -6.257 45.694 -25.123 1.00 59.44 268 PRO A CA 1
ATOM 2011 C C . PRO A 1 268 ? -5.233 46.786 -25.564 1.00 59.44 268 PRO A C 1
ATOM 2013 O O . PRO A 1 268 ? -5.601 47.941 -25.688 1.00 59.44 268 PRO A O 1
ATOM 2016 N N . GLU A 1 269 ? -3.976 46.418 -25.853 1.00 38.19 269 GLU A N 1
ATOM 2017 C CA . GLU A 1 269 ? -3.065 47.023 -26.870 1.00 38.19 269 GLU A CA 1
ATOM 2018 C C . GLU A 1 269 ? -1.735 46.231 -26.802 1.00 38.19 269 GLU A C 1
ATOM 2020 O O . GLU A 1 269 ? -1.171 46.075 -25.724 1.00 38.19 269 GLU A O 1
ATOM 2025 N N . GLN A 1 270 ? -1.349 45.405 -27.783 1.00 38.03 270 GLN A N 1
ATOM 2026 C CA . GLN A 1 270 ? -0.888 45.625 -29.170 1.00 38.03 270 GLN A CA 1
ATOM 2027 C C . GLN A 1 270 ? 0.650 45.622 -29.301 1.00 38.03 270 GLN A C 1
ATOM 2029 O O . GLN A 1 270 ? 1.323 46.444 -28.700 1.00 38.03 270 GLN A O 1
ATOM 2034 N N . GLU A 1 271 ? 1.116 44.709 -30.173 1.00 37.16 271 GLU A N 1
ATOM 2035 C CA . GLU A 1 271 ? 2.290 44.782 -31.075 1.00 37.16 271 GLU A CA 1
ATOM 2036 C C . GLU A 1 271 ? 3.702 44.864 -30.433 1.00 37.16 271 GLU A C 1
ATOM 2038 O O . GLU A 1 271 ? 3.914 45.486 -29.409 1.00 37.16 271 GLU A O 1
ATOM 2043 N N . ALA A 1 272 ? 4.771 44.233 -30.930 1.00 37.19 272 ALA A N 1
ATOM 2044 C CA . ALA A 1 272 ? 5.100 43.768 -32.272 1.00 37.19 272 ALA A CA 1
ATOM 2045 C C . ALA A 1 272 ? 6.173 42.646 -32.229 1.00 37.19 272 ALA A C 1
ATOM 2047 O O . ALA A 1 272 ? 7.075 42.654 -31.395 1.00 37.19 272 ALA A O 1
ATOM 2048 N N . THR A 1 273 ? 6.107 41.711 -33.180 1.00 41.00 273 THR A N 1
ATOM 2049 C CA . THR A 1 273 ? 7.281 41.068 -33.824 1.00 41.00 273 THR A CA 1
ATOM 2050 C C . THR A 1 273 ? 7.785 42.026 -34.929 1.00 41.00 273 THR A C 1
ATOM 2052 O O . THR A 1 273 ? 6.969 42.858 -35.334 1.00 41.00 273 THR A O 1
ATOM 2055 N N . PRO A 1 274 ? 9.033 41.978 -35.472 1.00 52.97 274 PRO A N 1
ATOM 2056 C CA . PRO A 1 274 ? 9.713 40.762 -35.957 1.00 52.97 274 PRO A CA 1
ATOM 2057 C C . PRO A 1 274 ? 11.273 40.794 -35.947 1.00 52.97 274 PRO A C 1
ATOM 2059 O O . PRO A 1 274 ? 11.891 41.698 -35.395 1.00 52.97 274 PRO A O 1
ATOM 2062 N N . THR A 1 275 ? 11.867 39.802 -36.633 1.00 38.66 275 THR A N 1
ATOM 2063 C CA . THR A 1 275 ? 13.159 39.852 -37.366 1.00 38.66 275 THR A CA 1
ATOM 2064 C C . THR A 1 275 ? 14.335 39.056 -36.780 1.00 38.66 275 THR A C 1
ATOM 2066 O O . THR A 1 275 ? 15.110 39.524 -35.955 1.00 38.66 275 THR A O 1
ATOM 2069 N N . GLU A 1 276 ? 14.430 37.808 -37.249 1.00 43.66 276 GLU A N 1
ATOM 2070 C CA . GLU A 1 276 ? 15.529 37.242 -38.057 1.00 43.66 276 GLU A CA 1
ATOM 2071 C C . GLU A 1 276 ? 16.950 37.834 -37.911 1.00 43.66 276 GLU A C 1
ATOM 2073 O O . GLU A 1 276 ? 17.217 38.958 -38.323 1.00 43.66 276 GLU A O 1
ATOM 2078 N N . ALA A 1 277 ? 17.900 37.005 -37.460 1.00 39.66 277 ALA A N 1
ATOM 2079 C CA . ALA A 1 277 ? 19.300 37.086 -37.880 1.00 39.66 277 ALA A CA 1
ATOM 2080 C C . ALA A 1 277 ? 19.974 35.710 -37.764 1.00 39.66 277 ALA A C 1
ATOM 2082 O O . ALA A 1 277 ? 20.084 35.126 -36.686 1.00 39.66 277 ALA A O 1
ATOM 2083 N N . GLN A 1 278 ? 20.404 35.215 -38.920 1.00 41.06 278 GLN A N 1
ATOM 2084 C CA . GLN A 1 278 ? 21.322 34.102 -39.111 1.00 41.06 278 GLN A CA 1
ATOM 2085 C C . GLN A 1 278 ? 22.695 34.421 -38.498 1.00 41.06 278 GLN A C 1
ATOM 2087 O O . GLN A 1 278 ? 23.166 35.554 -38.588 1.00 41.06 278 GLN A O 1
ATOM 2092 N N . ALA A 1 279 ? 23.373 33.404 -37.971 1.00 44.72 279 ALA A N 1
ATOM 2093 C CA . ALA A 1 279 ? 24.830 33.362 -37.947 1.00 44.72 279 ALA A CA 1
ATOM 2094 C C . ALA A 1 279 ? 25.284 31.905 -38.084 1.00 44.72 279 ALA A C 1
ATOM 2096 O O . ALA A 1 279 ? 25.062 31.067 -37.210 1.00 44.72 279 ALA A O 1
ATOM 2097 N N . GLU A 1 280 ? 25.878 31.635 -39.240 1.00 38.69 280 GLU A N 1
ATOM 2098 C CA . GLU A 1 280 ? 26.663 30.457 -39.578 1.00 38.69 280 GLU A CA 1
ATOM 2099 C C . GLU A 1 280 ? 27.847 30.286 -38.615 1.00 38.69 280 GLU A C 1
ATOM 2101 O O . GLU A 1 280 ? 28.514 31.252 -38.249 1.00 38.69 280 GLU A O 1
ATOM 2106 N N . THR A 1 281 ? 28.182 29.044 -38.270 1.00 41.03 281 THR A N 1
ATOM 2107 C CA . THR A 1 281 ? 29.575 28.645 -38.021 1.00 41.03 281 THR A CA 1
ATOM 2108 C C . THR A 1 281 ? 29.752 27.196 -38.472 1.00 41.03 281 THR A C 1
ATOM 2110 O O . THR A 1 281 ? 29.451 26.243 -37.760 1.00 41.03 281 THR A O 1
ATOM 2113 N N . GLU A 1 282 ? 30.127 27.072 -39.741 1.00 40.75 282 GLU A N 1
ATOM 2114 C CA . GLU A 1 282 ? 31.248 26.280 -40.255 1.00 40.75 282 GLU A CA 1
ATOM 2115 C C . GLU A 1 282 ? 31.881 25.243 -39.301 1.00 40.75 282 GLU A C 1
ATOM 2117 O O . GLU A 1 282 ? 32.66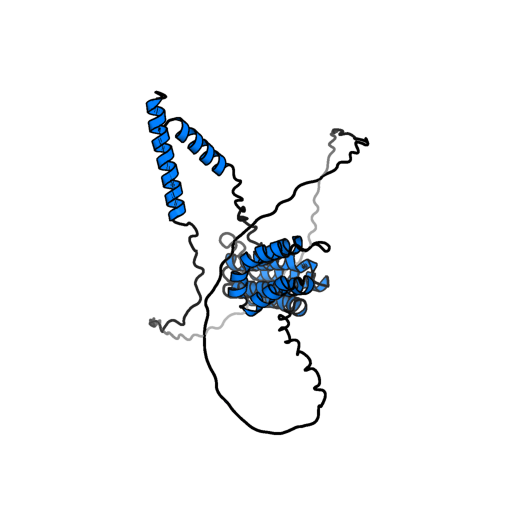4 25.589 -38.420 1.00 40.75 282 GLU A O 1
ATOM 2122 N N . ILE A 1 283 ? 31.638 23.951 -39.561 1.00 42.12 283 ILE A N 1
ATOM 2123 C CA . ILE A 1 283 ? 32.637 22.894 -39.337 1.00 42.12 283 ILE A CA 1
ATOM 2124 C C . ILE A 1 283 ? 32.641 21.989 -40.573 1.00 42.12 283 ILE A C 1
ATOM 2126 O O . ILE A 1 283 ? 31.688 21.260 -40.849 1.00 42.12 283 ILE A O 1
ATOM 2130 N N . ALA A 1 284 ? 33.725 22.094 -41.337 1.00 40.31 284 ALA A N 1
ATOM 2131 C CA . ALA A 1 284 ? 34.058 21.259 -42.482 1.00 40.31 284 ALA A CA 1
ATOM 2132 C C . ALA A 1 284 ? 34.635 19.886 -42.038 1.00 40.31 284 ALA A C 1
ATOM 2134 O O . ALA A 1 284 ? 35.010 19.717 -40.876 1.00 40.31 284 ALA A O 1
ATOM 2135 N N . PRO A 1 285 ? 34.690 18.892 -42.945 1.00 50.94 285 PRO A N 1
ATOM 2136 C CA . PRO A 1 285 ? 34.618 17.469 -42.624 1.00 50.94 285 PRO A CA 1
ATOM 2137 C C . PRO A 1 285 ? 35.988 16.786 -42.504 1.00 50.94 285 PRO A C 1
ATOM 2139 O O . PRO A 1 285 ? 36.945 17.160 -43.180 1.00 50.94 285 PRO A O 1
ATOM 2142 N N . ALA A 1 286 ? 36.053 15.711 -41.714 1.00 43.19 286 ALA A N 1
ATOM 2143 C CA . ALA A 1 286 ? 37.156 14.753 -41.750 1.00 43.19 286 ALA A CA 1
ATOM 2144 C C . ALA A 1 286 ? 36.754 13.508 -42.558 1.00 43.19 286 ALA A C 1
ATOM 2146 O O . ALA A 1 286 ? 35.728 12.879 -42.298 1.00 43.19 286 ALA A O 1
ATOM 2147 N N . ALA A 1 287 ? 37.585 13.211 -43.554 1.00 40.94 287 ALA A N 1
ATOM 2148 C CA . ALA A 1 287 ? 37.535 12.075 -44.463 1.00 40.94 287 ALA A CA 1
ATOM 2149 C C . ALA A 1 287 ? 37.782 10.739 -43.729 1.00 40.94 287 ALA A C 1
ATOM 2151 O O . ALA A 1 287 ? 38.524 10.698 -42.753 1.00 40.94 287 ALA A O 1
ATOM 2152 N N . VAL A 1 288 ? 37.006 9.695 -44.042 1.00 41.53 288 VAL A N 1
ATOM 2153 C CA . VAL A 1 288 ? 37.356 8.538 -44.900 1.00 41.53 288 VAL A CA 1
ATOM 2154 C C . VAL A 1 288 ? 38.652 7.828 -44.496 1.00 41.53 288 VAL A C 1
ATOM 2156 O O . VAL A 1 288 ? 39.736 8.298 -44.818 1.00 41.53 288 VAL A O 1
ATOM 2159 N N . GLU A 1 289 ? 38.522 6.620 -43.941 1.00 42.84 289 GLU A N 1
ATOM 2160 C CA . GLU A 1 289 ? 39.407 5.525 -44.341 1.00 42.84 289 GLU A CA 1
ATOM 2161 C C . GLU A 1 289 ? 38.611 4.219 -44.442 1.00 42.84 289 GLU A C 1
ATOM 2163 O O . GLU A 1 289 ? 37.937 3.765 -43.517 1.00 42.84 289 GLU A O 1
ATOM 2168 N N . GLU A 1 290 ? 38.650 3.703 -45.659 1.00 38.38 290 GLU A N 1
ATOM 2169 C CA . GLU A 1 290 ? 38.019 2.523 -46.209 1.00 38.38 290 GLU A CA 1
ATOM 2170 C C . GLU A 1 290 ? 39.073 1.414 -46.202 1.00 38.38 290 GLU A C 1
ATOM 2172 O O . GLU A 1 290 ? 40.154 1.593 -46.756 1.00 38.38 290 GLU A O 1
ATOM 2177 N N . ALA A 1 291 ? 38.775 0.270 -45.586 1.00 36.16 291 ALA A N 1
ATOM 2178 C CA . ALA A 1 291 ? 39.545 -0.951 -45.793 1.00 36.16 291 ALA A CA 1
ATOM 2179 C C . ALA A 1 291 ? 38.662 -2.185 -45.560 1.00 36.16 291 ALA A C 1
ATOM 2181 O O . ALA A 1 291 ? 38.402 -2.610 -44.436 1.00 36.16 291 ALA A O 1
ATOM 2182 N N . ALA A 1 292 ? 38.217 -2.758 -46.668 1.00 41.16 292 ALA A N 1
ATOM 2183 C CA . ALA A 1 292 ? 37.904 -4.172 -46.849 1.00 41.16 292 ALA A CA 1
ATOM 2184 C C . ALA A 1 292 ? 38.665 -4.616 -48.124 1.00 41.16 292 ALA A C 1
ATOM 2186 O O . ALA A 1 292 ? 39.150 -3.735 -48.840 1.00 41.16 292 ALA A O 1
ATOM 2187 N N . PRO A 1 293 ? 38.732 -5.905 -48.508 1.00 55.50 293 PRO A N 1
ATOM 2188 C CA . PRO A 1 293 ? 38.220 -7.114 -47.854 1.00 55.50 293 PRO A CA 1
ATOM 2189 C C . PRO A 1 293 ? 39.264 -8.256 -47.792 1.00 55.50 293 PRO A C 1
ATOM 2191 O O . PRO A 1 293 ? 40.294 -8.199 -48.448 1.00 55.50 293 PRO A O 1
ATOM 2194 N N . GLU A 1 294 ? 38.944 -9.358 -47.110 1.00 41.38 294 GLU A N 1
ATOM 2195 C CA . GLU A 1 294 ? 39.291 -10.689 -47.629 1.00 41.38 294 GLU A CA 1
ATOM 2196 C C . GLU A 1 294 ? 38.289 -11.739 -47.128 1.00 41.38 294 GLU A C 1
ATOM 2198 O O . GLU A 1 294 ? 37.929 -11.798 -45.952 1.00 41.38 294 GLU A O 1
ATOM 2203 N N . GLN A 1 295 ? 37.772 -12.496 -48.094 1.00 39.50 295 GLN A N 1
ATOM 2204 C CA . GLN A 1 295 ? 36.883 -13.639 -47.943 1.00 39.50 295 GLN A CA 1
ATOM 2205 C C . GLN A 1 295 ? 37.702 -14.856 -47.508 1.00 39.50 295 GLN A C 1
ATOM 2207 O O . GLN A 1 295 ? 38.767 -15.080 -48.069 1.00 39.50 295 GLN A O 1
ATOM 2212 N N . ASP A 1 296 ? 37.139 -15.718 -46.660 1.00 39.94 296 ASP A N 1
ATOM 2213 C CA . ASP A 1 296 ? 37.160 -17.139 -46.997 1.00 39.94 296 ASP A CA 1
ATOM 2214 C C . ASP A 1 296 ? 36.011 -17.921 -46.356 1.00 39.94 296 ASP A C 1
ATOM 2216 O O . ASP A 1 296 ? 35.498 -17.603 -45.281 1.00 39.94 296 ASP A O 1
ATOM 2220 N N . ALA A 1 297 ? 35.566 -18.913 -47.115 1.00 37.84 297 ALA A N 1
ATOM 2221 C CA . ALA A 1 297 ? 34.348 -19.678 -46.936 1.00 37.84 297 ALA A CA 1
ATOM 2222 C C . ALA A 1 297 ? 34.510 -20.859 -45.968 1.00 37.84 297 ALA A C 1
ATOM 2224 O O . ALA A 1 297 ? 35.548 -21.509 -45.943 1.00 37.84 297 ALA A O 1
ATOM 2225 N N . ALA A 1 298 ? 33.422 -21.242 -45.293 1.00 37.19 298 ALA A N 1
ATOM 2226 C CA . ALA A 1 298 ? 33.102 -22.651 -45.056 1.00 37.19 298 ALA A CA 1
ATOM 2227 C C . ALA A 1 298 ? 31.627 -22.811 -44.670 1.00 37.19 298 ALA A C 1
ATOM 2229 O O . ALA A 1 298 ? 31.159 -22.320 -43.645 1.00 37.19 298 ALA A O 1
ATOM 2230 N N . ALA A 1 299 ? 30.904 -23.522 -45.528 1.00 37.03 299 ALA A N 1
ATOM 2231 C CA . ALA A 1 299 ? 29.554 -23.999 -45.309 1.00 37.03 299 ALA A CA 1
ATOM 2232 C C . ALA A 1 299 ? 29.525 -25.135 -44.272 1.00 37.03 299 ALA A C 1
ATOM 2234 O O . ALA A 1 299 ? 30.371 -26.026 -44.312 1.00 37.03 299 ALA A O 1
ATOM 2235 N N . ALA A 1 300 ? 28.494 -25.161 -43.426 1.00 37.47 300 ALA A N 1
ATOM 2236 C CA . ALA A 1 300 ? 27.998 -26.391 -42.816 1.00 37.47 300 ALA A CA 1
ATOM 2237 C C . ALA A 1 300 ? 26.496 -26.267 -42.514 1.00 37.47 300 ALA A C 1
ATOM 2239 O O . ALA A 1 300 ? 26.053 -25.564 -41.611 1.00 37.47 300 ALA A O 1
ATOM 2240 N N . THR A 1 301 ? 25.735 -26.964 -43.346 1.00 35.53 301 THR A N 1
ATOM 2241 C CA . THR A 1 301 ? 24.355 -27.435 -43.198 1.00 35.53 301 THR A CA 1
ATOM 2242 C C . THR A 1 301 ? 24.101 -28.199 -41.893 1.00 35.53 301 THR A C 1
ATOM 2244 O O . THR A 1 301 ? 24.874 -29.094 -41.569 1.00 35.53 301 THR A O 1
ATOM 2247 N N . ALA A 1 302 ? 22.965 -27.933 -41.238 1.00 37.91 302 ALA A N 1
ATOM 2248 C CA . ALA A 1 302 ? 22.153 -28.900 -40.476 1.00 37.91 302 ALA A CA 1
ATOM 2249 C C . ALA A 1 302 ? 20.794 -28.233 -40.170 1.00 37.91 302 ALA A C 1
ATOM 2251 O O . ALA A 1 302 ? 20.717 -27.267 -39.420 1.00 37.91 302 ALA A O 1
ATOM 2252 N N . GLU A 1 303 ? 19.784 -28.464 -41.004 1.00 36.41 303 GLU A N 1
ATOM 2253 C CA . GLU A 1 303 ? 18.716 -29.455 -40.795 1.00 36.41 303 GLU A CA 1
ATOM 2254 C C . GLU A 1 303 ? 17.812 -29.194 -39.581 1.00 36.41 303 GLU A C 1
ATOM 2256 O O . GLU A 1 303 ? 18.137 -29.409 -38.417 1.00 36.41 303 GLU A O 1
ATOM 2261 N N . THR A 1 304 ? 16.607 -28.759 -39.938 1.00 35.62 304 THR A N 1
ATOM 2262 C CA . THR A 1 304 ? 15.367 -28.794 -39.177 1.00 35.62 304 THR A CA 1
ATOM 2263 C C . THR A 1 304 ? 15.085 -30.204 -38.660 1.00 35.62 304 THR A C 1
ATOM 2265 O O . THR A 1 304 ? 15.036 -31.157 -39.431 1.00 35.62 304 THR A O 1
ATOM 2268 N N . THR A 1 305 ? 14.795 -30.347 -37.368 1.00 32.00 305 THR A N 1
ATOM 2269 C CA . THR A 1 305 ? 14.020 -31.487 -36.866 1.00 32.00 305 THR A CA 1
ATOM 2270 C C . THR A 1 305 ? 13.026 -30.992 -35.830 1.00 32.00 305 THR A C 1
ATOM 2272 O O . THR A 1 305 ? 13.369 -30.588 -34.722 1.00 32.00 305 THR A O 1
ATOM 2275 N N . THR A 1 306 ? 11.766 -31.004 -36.244 1.00 38.34 306 THR A N 1
ATOM 2276 C CA . THR A 1 306 ? 10.584 -30.897 -35.402 1.00 38.34 306 THR A CA 1
ATOM 2277 C C . THR A 1 306 ? 10.464 -32.192 -34.601 1.00 38.34 306 THR A C 1
ATOM 2279 O O . THR A 1 306 ? 10.282 -33.257 -35.184 1.00 38.34 306 THR A O 1
ATOM 2282 N N . ALA A 1 307 ? 10.554 -32.112 -33.276 1.00 34.56 307 ALA A N 1
ATOM 2283 C CA . ALA A 1 307 ? 10.184 -33.206 -32.387 1.00 34.56 307 ALA A CA 1
ATOM 2284 C C . ALA A 1 307 ? 9.170 -32.677 -31.374 1.00 34.56 307 ALA A C 1
ATOM 2286 O O . ALA A 1 307 ? 9.484 -31.862 -30.508 1.00 34.56 307 ALA A O 1
ATOM 2287 N N . ALA A 1 308 ? 7.931 -33.126 -31.556 1.00 37.69 308 ALA A N 1
ATOM 2288 C CA . ALA A 1 308 ? 6.855 -32.999 -30.598 1.00 37.69 308 ALA A CA 1
ATOM 2289 C C . ALA A 1 308 ? 7.238 -33.732 -29.305 1.00 37.69 308 ALA A C 1
ATOM 2291 O O . ALA A 1 308 ? 7.599 -34.907 -29.343 1.00 37.69 308 ALA A O 1
ATOM 2292 N N . ALA A 1 309 ? 7.135 -33.035 -28.176 1.00 36.06 309 ALA A N 1
ATOM 2293 C CA . ALA A 1 309 ? 7.149 -33.639 -26.855 1.00 36.06 309 ALA A CA 1
ATOM 2294 C C . ALA A 1 309 ? 5.735 -33.540 -26.272 1.00 36.06 309 ALA A C 1
ATOM 2296 O O . ALA A 1 309 ? 5.181 -32.449 -26.134 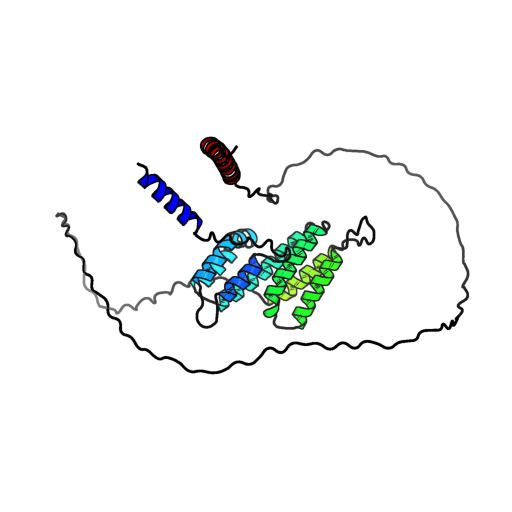1.00 36.06 309 ALA A O 1
ATOM 2297 N N . GLU A 1 310 ? 5.153 -34.703 -25.986 1.00 38.22 310 GLU A N 1
ATOM 2298 C CA . GLU A 1 310 ? 3.937 -34.865 -25.193 1.00 38.22 310 GLU A CA 1
ATOM 2299 C C . GLU A 1 310 ? 4.109 -34.320 -23.761 1.00 38.22 310 GLU A C 1
ATOM 2301 O O . GLU A 1 310 ? 5.232 -34.253 -23.247 1.00 38.22 310 GLU A O 1
ATOM 2306 N N . PRO A 1 311 ? 3.003 -33.927 -23.101 1.00 41.00 311 PRO A N 1
ATOM 2307 C CA . PRO A 1 311 ? 3.037 -33.199 -21.842 1.00 41.00 311 PRO A CA 1
ATOM 2308 C C . PRO A 1 311 ? 3.227 -34.140 -20.644 1.00 41.00 311 PRO A C 1
ATOM 2310 O O . PRO A 1 311 ? 2.525 -35.138 -20.491 1.00 41.00 311 PRO A O 1
ATOM 2313 N N . ALA A 1 312 ? 4.155 -33.782 -19.758 1.00 37.41 312 ALA A N 1
ATOM 2314 C CA . ALA A 1 312 ? 4.296 -34.367 -18.426 1.00 37.41 312 ALA A CA 1
ATOM 2315 C C . ALA A 1 312 ? 3.523 -33.519 -17.384 1.00 37.41 312 ALA A C 1
ATOM 2317 O O . ALA A 1 312 ? 3.248 -32.345 -17.636 1.00 37.41 312 ALA A O 1
ATOM 2318 N N . PRO A 1 313 ? 3.118 -34.113 -16.247 1.00 41.91 313 PRO A N 1
ATOM 2319 C CA . PRO A 1 313 ? 1.839 -33.839 -15.600 1.00 41.91 313 PRO A CA 1
ATOM 2320 C C . PRO A 1 313 ? 1.813 -32.587 -14.718 1.00 41.91 313 PRO A C 1
ATOM 2322 O O . PRO A 1 313 ? 2.807 -32.181 -14.119 1.00 41.91 313 PRO A O 1
ATOM 2325 N N . GLU A 1 314 ? 0.603 -32.038 -14.629 1.00 42.50 314 GLU A N 1
ATOM 2326 C CA . GLU A 1 314 ? 0.164 -30.903 -13.825 1.00 42.50 314 GLU A CA 1
ATOM 2327 C C . GLU A 1 314 ? 0.698 -30.932 -12.384 1.00 42.50 314 GLU A C 1
ATOM 2329 O O . GLU A 1 314 ? 0.379 -31.818 -11.588 1.00 42.50 314 GLU A O 1
ATOM 2334 N N . ALA A 1 315 ? 1.457 -29.895 -12.026 1.00 42.72 315 ALA A N 1
ATOM 2335 C CA . ALA A 1 315 ? 1.644 -29.494 -10.642 1.00 42.72 315 ALA A CA 1
ATOM 2336 C C . ALA A 1 315 ? 0.477 -28.583 -10.238 1.00 42.72 315 ALA A C 1
ATOM 2338 O O . ALA A 1 315 ? 0.172 -27.583 -10.887 1.00 42.72 315 ALA A O 1
ATOM 2339 N N . ALA A 1 316 ? -0.195 -28.986 -9.169 1.00 47.56 316 ALA A N 1
ATOM 2340 C CA . ALA A 1 316 ? -1.419 -28.413 -8.649 1.00 47.56 316 ALA A CA 1
ATOM 2341 C C . ALA A 1 316 ? -1.350 -26.900 -8.343 1.00 47.56 316 ALA A C 1
ATOM 2343 O O . ALA A 1 316 ? -0.503 -26.441 -7.584 1.00 47.56 316 ALA A O 1
ATOM 2344 N N . GLY A 1 317 ? -2.360 -26.175 -8.836 1.00 42.72 317 GLY A N 1
ATOM 2345 C CA . GLY A 1 317 ? -3.196 -25.302 -8.008 1.00 42.72 317 GLY A CA 1
ATOM 2346 C C . GLY A 1 317 ? -2.671 -23.916 -7.629 1.00 42.72 317 GLY A C 1
ATOM 2347 O O . GLY A 1 317 ? -2.404 -23.662 -6.459 1.00 42.72 317 GLY A O 1
ATOM 2348 N N . HIS A 1 318 ? -2.737 -22.960 -8.556 1.00 43.88 318 HIS A N 1
ATOM 2349 C CA . HIS A 1 318 ? -3.037 -21.574 -8.187 1.00 43.88 318 HIS A CA 1
ATOM 2350 C C . HIS A 1 318 ? -4.267 -21.119 -8.959 1.00 43.88 318 HIS A C 1
ATOM 2352 O O . HIS A 1 318 ? -4.300 -21.193 -10.185 1.00 43.88 318 HIS A O 1
ATOM 2358 N N . ALA A 1 319 ? -5.307 -20.742 -8.211 1.00 41.03 319 ALA A N 1
ATOM 2359 C CA . ALA A 1 319 ? -6.606 -20.397 -8.756 1.00 41.03 319 ALA A CA 1
ATOM 2360 C C . ALA A 1 319 ? -6.440 -19.339 -9.864 1.00 41.03 319 ALA A C 1
ATOM 2362 O O . ALA A 1 319 ? -5.881 -18.271 -9.588 1.00 41.03 319 ALA A O 1
ATOM 2363 N N . PRO A 1 320 ? -6.905 -19.603 -11.102 1.00 49.94 320 PRO A N 1
ATOM 2364 C CA . PRO A 1 320 ? -7.051 -18.540 -12.083 1.00 49.94 320 PRO A CA 1
ATOM 2365 C C . PRO A 1 320 ? -7.937 -17.467 -11.451 1.00 49.94 320 PRO A C 1
ATOM 2367 O O . PRO A 1 320 ? -8.837 -17.801 -10.678 1.00 49.94 320 PRO A O 1
ATOM 2370 N N . MET A 1 321 ? -7.688 -16.187 -11.742 1.00 50.97 321 MET A N 1
ATOM 2371 C CA . MET A 1 321 ? -8.637 -15.135 -11.383 1.00 50.97 321 MET A CA 1
ATOM 2372 C C . MET A 1 321 ? -9.973 -15.455 -12.062 1.00 50.97 321 MET A C 1
ATOM 2374 O O . MET A 1 321 ? -10.213 -15.065 -13.206 1.00 50.97 321 MET A O 1
ATOM 2378 N N . GLU A 1 322 ? -10.828 -16.210 -11.368 1.00 49.81 322 GLU A N 1
ATOM 2379 C CA . GLU A 1 322 ? -12.202 -16.445 -11.756 1.00 49.81 322 GLU A CA 1
ATOM 2380 C C . GLU A 1 322 ? -12.822 -15.065 -11.882 1.00 49.81 322 GLU A C 1
ATOM 2382 O O . GLU A 1 322 ? -13.002 -14.337 -10.900 1.00 49.81 322 GLU A O 1
ATOM 2387 N N . ARG A 1 323 ? -13.170 -14.691 -13.112 1.00 48.66 323 ARG A N 1
ATOM 2388 C CA . ARG A 1 323 ? -14.156 -13.643 -13.329 1.00 48.66 323 ARG A CA 1
ATOM 2389 C C . ARG A 1 323 ? -15.482 -14.197 -12.826 1.00 48.66 323 ARG A C 1
ATOM 2391 O O . ARG A 1 323 ? -16.287 -14.695 -13.606 1.00 48.66 323 ARG A O 1
ATOM 2398 N N . GLN A 1 324 ? -15.681 -14.166 -11.511 1.00 48.91 324 GLN A N 1
ATOM 2399 C CA . GLN A 1 324 ? -16.951 -14.514 -10.899 1.00 48.91 324 GLN A CA 1
ATOM 2400 C C . GLN A 1 324 ? -18.002 -13.597 -11.519 1.00 48.91 324 GLN A C 1
ATOM 2402 O O . GLN A 1 324 ? -17.987 -12.383 -11.298 1.00 48.91 324 GLN A O 1
ATOM 2407 N N . SER A 1 325 ? -18.913 -14.159 -12.316 1.00 54.34 325 SER A N 1
ATOM 2408 C CA . SER A 1 325 ? -20.096 -13.426 -12.742 1.00 54.34 325 SER A CA 1
ATOM 2409 C C . SER A 1 325 ? -20.936 -13.168 -11.491 1.00 54.34 325 SER A C 1
ATOM 2411 O O . SER A 1 325 ? -21.693 -14.028 -11.043 1.00 54.34 325 SER A O 1
ATOM 2413 N N . ARG A 1 326 ? -20.781 -11.988 -10.884 1.00 56.72 326 ARG A N 1
ATOM 2414 C CA . ARG A 1 326 ? -21.531 -11.583 -9.683 1.00 56.72 326 ARG A CA 1
ATOM 2415 C C . ARG A 1 326 ? -22.962 -11.128 -9.978 1.00 56.72 326 ARG A C 1
ATOM 2417 O O . ARG A 1 326 ? -23.620 -10.523 -9.140 1.00 56.72 326 ARG A O 1
ATOM 2424 N N . THR A 1 327 ? -23.476 -11.445 -11.158 1.00 57.31 327 THR A N 1
ATOM 2425 C CA . THR A 1 327 ? -24.907 -11.416 -11.440 1.00 57.31 327 THR A CA 1
ATOM 2426 C C . THR A 1 327 ? -25.534 -12.665 -10.839 1.00 57.31 327 THR A C 1
ATOM 2428 O O . THR A 1 327 ? -25.392 -13.752 -11.391 1.00 57.31 327 THR A O 1
ATOM 2431 N N . ASN A 1 328 ? -26.219 -12.521 -9.703 1.00 65.62 328 ASN A N 1
ATOM 2432 C CA . ASN A 1 328 ? -27.052 -13.595 -9.175 1.00 65.62 328 ASN A CA 1
ATOM 2433 C C . ASN A 1 328 ? -28.168 -13.879 -10.205 1.00 65.62 328 ASN A C 1
ATOM 2435 O O . ASN A 1 328 ? -29.039 -13.021 -10.385 1.00 65.62 328 ASN A O 1
ATOM 2439 N N . PRO A 1 329 ? -28.168 -15.039 -10.891 1.00 74.75 329 PRO A N 1
ATOM 2440 C CA . PRO A 1 329 ? -29.095 -15.299 -11.992 1.00 74.75 329 PRO A CA 1
ATOM 2441 C C . PRO A 1 329 ? -30.554 -15.253 -11.528 1.00 74.75 329 PRO A C 1
ATOM 2443 O O . PRO A 1 329 ? -31.426 -14.832 -12.284 1.00 74.75 329 PRO A O 1
ATOM 2446 N N . MET A 1 330 ? -30.821 -15.582 -10.259 1.00 72.12 330 MET A N 1
ATOM 2447 C CA . MET A 1 330 ? -32.155 -15.450 -9.670 1.00 72.12 330 MET A CA 1
ATOM 2448 C C . MET A 1 330 ? -32.614 -13.994 -9.577 1.00 72.12 330 MET A C 1
ATOM 2450 O O . MET A 1 330 ? -33.783 -13.712 -9.823 1.00 72.12 330 MET A O 1
ATOM 2454 N N . VAL A 1 331 ? -31.712 -13.057 -9.266 1.00 71.00 331 VAL A N 1
ATOM 2455 C CA . VAL A 1 331 ? -32.047 -11.626 -9.189 1.00 71.00 331 VAL A CA 1
ATOM 2456 C C . VAL A 1 331 ? -32.343 -11.082 -10.584 1.00 71.00 331 VAL A C 1
ATOM 2458 O O . VAL A 1 331 ? -33.342 -10.391 -10.773 1.00 71.00 331 VAL A O 1
ATOM 2461 N N . SER A 1 332 ? -31.544 -11.456 -11.586 1.00 74.50 332 SER A N 1
ATOM 2462 C CA . SER A 1 332 ? -31.792 -11.067 -12.979 1.00 74.50 332 SER A CA 1
ATOM 2463 C C . SER A 1 332 ? -33.131 -11.602 -13.495 1.00 74.50 332 SER A C 1
ATOM 2465 O O . SER A 1 332 ? -33.913 -10.848 -14.074 1.00 74.50 332 SER A O 1
ATOM 2467 N N . VAL A 1 333 ? -33.446 -12.873 -13.227 1.00 82.44 333 VAL A N 1
ATOM 2468 C CA . VAL A 1 333 ? -34.732 -13.476 -13.615 1.00 82.44 333 VAL A CA 1
ATOM 2469 C C . VAL A 1 333 ? -35.904 -12.823 -12.875 1.00 82.44 333 VAL A C 1
ATOM 2471 O O . VAL A 1 333 ? -36.932 -12.547 -13.493 1.00 82.44 333 VAL A O 1
ATOM 2474 N N . ALA A 1 334 ? -35.753 -12.507 -11.585 1.00 77.06 334 ALA A N 1
ATOM 2475 C CA . ALA A 1 334 ? -36.798 -11.852 -10.800 1.00 77.06 334 ALA A CA 1
ATOM 2476 C C . ALA A 1 334 ? -37.121 -10.437 -11.310 1.00 77.06 334 ALA A C 1
ATOM 2478 O O . ALA A 1 334 ? -38.295 -10.088 -11.438 1.00 77.06 334 ALA A O 1
ATOM 2479 N N . VAL A 1 335 ? -36.103 -9.640 -11.658 1.00 82.50 335 VAL A N 1
ATOM 2480 C CA . VAL A 1 335 ? -36.297 -8.282 -12.198 1.00 82.50 335 VAL A CA 1
ATOM 2481 C C . VAL A 1 335 ? -36.969 -8.331 -13.570 1.00 82.50 335 VAL A C 1
ATOM 2483 O O . VAL A 1 335 ? -37.949 -7.620 -13.798 1.00 82.50 335 VAL A O 1
ATOM 2486 N N . ILE A 1 336 ? -36.509 -9.211 -14.464 1.00 82.50 336 ILE A N 1
ATOM 2487 C CA . ILE A 1 336 ? -37.111 -9.374 -15.797 1.00 82.50 336 ILE A CA 1
ATOM 2488 C C . ILE A 1 336 ? -38.568 -9.846 -15.674 1.00 82.50 336 ILE A C 1
ATOM 2490 O O . ILE A 1 336 ? -39.457 -9.301 -16.334 1.00 82.50 336 ILE A O 1
ATOM 2494 N N . GLY A 1 337 ? -38.838 -10.802 -14.779 1.00 86.75 337 GLY A N 1
ATOM 2495 C CA . GLY A 1 337 ? -40.191 -11.279 -14.494 1.00 86.75 337 GLY A CA 1
ATOM 2496 C C . GLY A 1 337 ? -41.111 -10.179 -13.957 1.00 86.75 337 GLY A C 1
ATOM 2497 O O . GLY A 1 337 ? -42.243 -10.039 -14.423 1.00 86.75 337 GLY A O 1
ATOM 2498 N N . ALA A 1 338 ? -40.624 -9.347 -13.032 1.00 82.81 338 ALA A N 1
ATOM 2499 C CA . ALA A 1 338 ? -41.396 -8.243 -12.465 1.00 82.81 338 ALA A CA 1
ATOM 2500 C C . ALA A 1 338 ? -41.767 -7.184 -13.519 1.00 82.81 338 ALA A C 1
ATOM 2502 O O . ALA A 1 338 ? -42.915 -6.732 -13.558 1.00 82.81 338 ALA A O 1
ATOM 2503 N N . VAL A 1 339 ? -40.837 -6.837 -14.417 1.00 87.44 339 VAL A N 1
ATOM 2504 C CA . VAL A 1 339 ? -41.094 -5.889 -15.517 1.00 87.44 339 VAL A CA 1
ATOM 2505 C C . VAL A 1 339 ? -42.125 -6.452 -16.497 1.00 87.44 339 VAL A C 1
ATOM 2507 O O . VAL A 1 339 ? -43.056 -5.740 -16.882 1.00 87.44 339 VAL A O 1
ATOM 2510 N N . ALA A 1 340 ? -42.024 -7.735 -16.855 1.00 85.88 340 ALA A N 1
ATOM 2511 C CA . ALA A 1 340 ? -42.985 -8.381 -17.750 1.00 85.88 340 ALA A CA 1
ATOM 2512 C C . ALA A 1 340 ? -44.406 -8.407 -17.157 1.00 85.88 340 ALA A C 1
ATOM 2514 O O . ALA A 1 340 ? -45.380 -8.104 -17.851 1.00 85.88 340 ALA A O 1
ATOM 2515 N N . ILE A 1 341 ? -44.532 -8.703 -15.859 1.00 88.31 341 ILE A N 1
ATOM 2516 C CA . ILE A 1 341 ? -45.823 -8.696 -15.155 1.00 88.31 341 ILE A CA 1
ATOM 2517 C C . ILE A 1 341 ? -46.394 -7.274 -15.073 1.00 88.31 341 ILE A C 1
ATOM 2519 O O . ILE A 1 341 ? -47.591 -7.086 -15.303 1.00 88.31 341 ILE A O 1
ATOM 2523 N N . ALA A 1 342 ? -45.561 -6.264 -14.803 1.00 84.94 342 ALA A N 1
ATOM 2524 C CA . ALA A 1 342 ? -45.992 -4.866 -14.772 1.00 84.94 342 ALA A CA 1
ATOM 2525 C C . ALA A 1 342 ? -46.478 -4.382 -16.150 1.00 84.94 342 ALA A C 1
ATOM 2527 O O . ALA A 1 342 ? -47.534 -3.752 -16.240 1.00 84.94 342 ALA A O 1
ATOM 2528 N N . ALA A 1 343 ? -45.770 -4.737 -17.227 1.00 84.50 343 ALA A N 1
ATOM 2529 C CA . ALA A 1 343 ? -46.172 -4.415 -18.595 1.00 84.50 343 ALA A CA 1
ATOM 2530 C C . ALA A 1 343 ? -47.495 -5.100 -18.978 1.00 84.50 343 ALA A C 1
ATOM 2532 O O . ALA A 1 343 ? -48.422 -4.443 -19.459 1.00 84.50 343 ALA A O 1
ATOM 2533 N N . ALA A 1 344 ? -47.636 -6.399 -18.691 1.00 86.38 344 ALA A N 1
ATOM 2534 C CA . ALA A 1 344 ? -48.874 -7.138 -18.941 1.00 86.38 344 ALA A CA 1
ATOM 2535 C C . ALA A 1 344 ? -50.054 -6.576 -18.124 1.00 86.38 344 ALA A C 1
ATOM 2537 O O . ALA A 1 344 ? -51.152 -6.380 -18.656 1.00 86.38 344 ALA A O 1
ATOM 2538 N N . GLY A 1 345 ? -49.823 -6.244 -16.850 1.00 87.69 345 GLY A N 1
ATOM 2539 C CA . GLY A 1 345 ? -50.806 -5.593 -15.983 1.00 87.69 345 GLY A CA 1
ATOM 2540 C C . GLY A 1 345 ? -51.222 -4.211 -16.495 1.00 87.69 345 GLY A C 1
ATOM 2541 O O . GLY A 1 345 ? -52.416 -3.898 -16.510 1.00 87.69 345 GLY A O 1
ATOM 2542 N N . GLY A 1 346 ? -50.264 -3.419 -16.986 1.00 85.50 346 GLY A N 1
ATOM 2543 C CA . GLY A 1 346 ? -50.499 -2.111 -17.601 1.00 85.50 346 GLY A CA 1
ATOM 2544 C C . GLY A 1 346 ? -51.375 -2.194 -18.852 1.00 85.50 346 GLY A C 1
ATOM 2545 O O . GLY A 1 346 ? -52.340 -1.439 -18.974 1.00 85.50 346 GLY A O 1
ATOM 2546 N N . ILE A 1 347 ? -51.120 -3.166 -19.733 1.00 85.38 347 ILE A N 1
ATOM 2547 C CA . ILE A 1 347 ? -51.916 -3.391 -20.954 1.00 85.38 347 ILE A CA 1
ATOM 2548 C C . ILE A 1 347 ? -53.358 -3.794 -20.610 1.00 85.38 347 ILE A C 1
ATOM 2550 O O . ILE A 1 347 ? -54.315 -3.256 -21.176 1.00 85.38 347 ILE A O 1
ATOM 2554 N N . VAL A 1 348 ? -53.546 -4.707 -19.650 1.00 85.69 348 VAL A N 1
ATOM 2555 C CA . VAL A 1 348 ? -54.889 -5.125 -19.202 1.00 85.69 348 VAL A CA 1
ATOM 2556 C C . VAL A 1 348 ? -55.642 -3.962 -18.548 1.00 85.69 348 VAL A C 1
ATOM 2558 O O . VAL A 1 348 ? -56.848 -3.798 -18.766 1.00 85.69 348 VAL A O 1
ATOM 2561 N N . TYR A 1 349 ? -54.947 -3.133 -17.769 1.00 85.50 349 TYR A N 1
ATOM 2562 C CA . TYR A 1 349 ? -55.526 -1.951 -17.137 1.00 85.50 349 TYR A CA 1
ATOM 2563 C C . TYR A 1 349 ? -55.927 -0.878 -18.162 1.00 85.50 349 TYR A C 1
ATOM 2565 O O . TYR A 1 349 ? -57.045 -0.358 -18.090 1.00 85.50 349 TYR A O 1
ATOM 2573 N N . ALA A 1 350 ? -55.074 -0.606 -19.154 1.00 84.06 350 ALA A N 1
ATOM 2574 C CA . ALA A 1 350 ? -55.356 0.331 -20.242 1.00 84.06 350 ALA A CA 1
ATOM 2575 C C . ALA A 1 350 ? -56.582 -0.101 -21.067 1.00 84.06 350 ALA A C 1
ATOM 2577 O O . ALA A 1 350 ? -57.478 0.714 -21.305 1.00 84.06 350 ALA A O 1
ATOM 2578 N N . LYS A 1 351 ? -56.698 -1.402 -21.386 1.00 82.50 351 LYS A N 1
ATOM 2579 C CA . LYS A 1 351 ? -57.884 -1.974 -22.053 1.00 82.50 351 LYS A CA 1
ATOM 2580 C C . LYS A 1 351 ? -59.169 -1.795 -21.242 1.00 82.50 351 LYS A C 1
ATOM 2582 O O . LYS A 1 351 ? -60.208 -1.459 -21.803 1.00 82.50 351 LYS A O 1
ATOM 2587 N N . LYS A 1 352 ? -59.125 -1.979 -19.917 1.00 83.25 352 LYS A N 1
ATOM 2588 C CA . LYS A 1 352 ? -60.309 -1.793 -19.053 1.00 83.25 352 LYS A CA 1
ATOM 2589 C C . LYS A 1 352 ? -60.757 -0.334 -18.937 1.00 83.25 352 LYS A C 1
ATOM 2591 O O . LYS A 1 352 ? -61.927 -0.085 -18.661 1.00 83.25 352 LYS A O 1
ATOM 2596 N N . ARG A 1 353 ? -59.844 0.618 -19.135 1.00 83.62 353 ARG A N 1
ATOM 2597 C CA . ARG A 1 353 ? -60.111 2.063 -19.066 1.00 83.62 353 ARG A CA 1
ATOM 2598 C C . ARG A 1 353 ? -60.458 2.694 -20.420 1.00 83.62 353 ARG A C 1
ATOM 2600 O O . ARG A 1 353 ? -60.743 3.885 -20.427 1.00 83.62 353 ARG A O 1
ATOM 2607 N N . LYS A 1 354 ? -60.465 1.924 -21.522 1.00 83.56 354 LYS A N 1
ATOM 2608 C CA . LYS A 1 354 ? -60.634 2.430 -22.902 1.00 83.56 354 LYS A CA 1
ATOM 2609 C C . LYS A 1 354 ? -59.674 3.585 -23.219 1.00 83.56 354 LYS A C 1
ATOM 2611 O O . LYS A 1 354 ? -60.063 4.576 -23.825 1.00 83.56 354 LYS A O 1
ATOM 2616 N N . LEU A 1 355 ? -58.438 3.482 -22.729 1.00 68.38 355 LEU A N 1
ATOM 2617 C CA . LEU A 1 355 ? -57.392 4.472 -23.008 1.00 68.38 355 LEU A CA 1
ATOM 2618 C C . LEU A 1 355 ? -56.753 4.271 -24.395 1.00 68.38 355 LEU A C 1
ATOM 2620 O O . LEU A 1 355 ? -55.990 5.128 -24.822 1.00 68.38 355 LEU A O 1
ATOM 2624 N N . PHE A 1 356 ? -57.098 3.173 -25.077 1.00 55.88 356 PHE A N 1
ATOM 2625 C CA . PHE A 1 356 ? -56.796 2.859 -26.472 1.00 55.88 356 PHE A CA 1
ATOM 2626 C C . PHE A 1 356 ? -57.965 2.099 -27.096 1.00 55.88 356 PHE A C 1
ATOM 2628 O O . PHE A 1 356 ? -58.637 1.347 -26.339 1.00 55.88 356 PHE A O 1
#

pLDDT: mean 72.3, std 25.74, range [32.0, 98.75]

Radius of gyration: 38.66 Å; chains: 1; bounding box: 103×92×112 Å

Sequence (356 aa):
MKCSIRSMLLAVALLLLVPQQVGAYSYGDPNQEVIAEAMKEMIAKLPSGAPDWTAVGDIYKVHRPEIESHFGASVATTLDADIQAEDKERFLSNYKALLVLNLARRFEYANKDVKDYSAAKLLLAKAKGTYDVLQPYVADDATDAAVRTAFDEALAALGNPGLFGVGEQPVDPETFKARTDLILSKLKPLFKLQAAAAEQPTAAEPAKPTPAAPAKSEPAKTTEPAKTEPSKTTADSQKPAASEPKAEVEPAKQEEPAKTAGPEEAQPEQEATPTEAQAETEIAPAAVEEAAPEQDAAAATAETTTAAAEPAPEAAGHAPMERQSRTNPMVSVAVIGAVAIAAAGGIVYAKKRKLF